Protein AF-A0A7U9SV36-F1 (afdb_monomer_lite)

Secondary structure (DSSP, 8-state):
------------------HHHHHHHHHT-SSHHHHHHHHHHHHH---HHHHHH-BGGGEETTTTEEEEE-TTS-EEEEE--HHHHHHHHHHHHT------BSSB-SSTT-PBPPHHHHHHHHHHHHHHTT-TT--HHHHHHHHHHHHHHTT--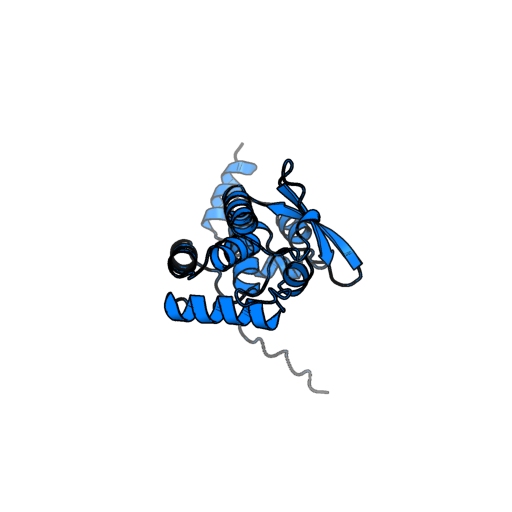HHHHHHHHT-SSH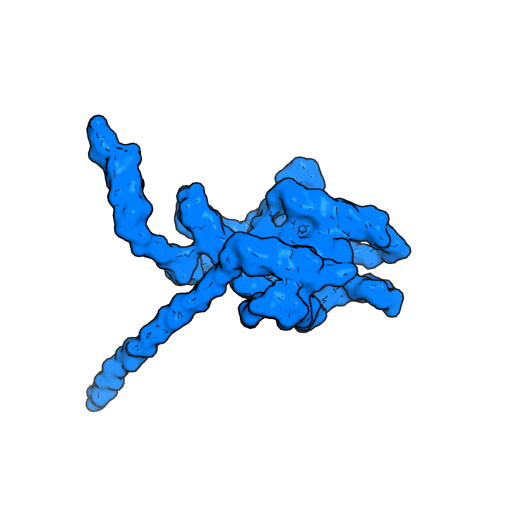HHHHTT----HHHHHHHHHHHH--

Sequence (190 aa):
MVLVEDIKVEKKLKKPFSDEQRELLLRNCETLRDKAMMEFLYSTAVRVSELAALNKDDIRWTTKELIVLGKGSKERTVYLNDRANMYIKEYLESRTDDNEALFVSIRNPHERLTKGGIEDIIRRTGMRAGVEKAHPHRFRRTAATNALNRGMPVQEVAQFLGHTKLETTMIYCSVDQAGVKYHHQKYLSA

Radius of gyration: 18.94 Å; chains: 1; bounding box: 54×36×67 Å

Foldseek 3Di:
DDDPPPDPDPPPQDDADDPLLLVLLLVLQPDLLLNLLLLCLLQQVEDLVQLLPDFPVQAPLVQQWGWTQDPPRDIAITGHDPSSSVSLVVRVVPDPAPDRRSGFDPDPVGHRQDSVNSQVSQCVSCVSSVNPPGGSNSSSLNNLLVCVVVPNDLVVSCRSHVPPDSVVSCSSDDDDVVVVVVVCCVPVPD

pLDDT: mean 89.23, std 12.68, range [44.59, 98.44]

Structure (mmCIF, N/CA/C/O backbone):
data_AF-A0A7U9SV36-F1
#
_entry.id   AF-A0A7U9SV36-F1
#
loop_
_atom_site.group_PDB
_atom_site.id
_atom_site.type_symbol
_atom_site.label_atom_id
_atom_site.label_alt_id
_atom_site.label_comp_id
_atom_site.label_asym_id
_atom_site.label_entity_id
_atom_site.label_seq_id
_atom_site.pdbx_PDB_ins_code
_atom_site.Cartn_x
_atom_site.Cartn_y
_atom_site.Cartn_z
_atom_site.occupancy
_atom_site.B_iso_or_equiv
_atom_site.auth_seq_id
_atom_site.auth_comp_id
_atom_site.auth_asym_id
_atom_site.auth_atom_id
_atom_site.pdbx_PDB_model_num
ATOM 1 N N . MET A 1 1 ? 9.777 -17.311 46.594 1.00 46.09 1 MET A N 1
ATOM 2 C CA . MET A 1 1 ? 9.606 -17.160 45.134 1.00 46.09 1 MET A CA 1
ATOM 3 C C . MET A 1 1 ? 8.929 -15.817 44.916 1.00 46.09 1 MET A C 1
ATOM 5 O O . MET A 1 1 ? 7.755 -15.692 45.231 1.00 46.09 1 MET A O 1
ATOM 9 N N . VAL A 1 2 ? 9.694 -14.781 44.566 1.00 44.59 2 VAL A N 1
ATOM 10 C CA . VAL A 1 2 ? 9.153 -13.423 44.398 1.00 44.59 2 VAL A CA 1
ATOM 11 C C . VAL A 1 2 ? 8.433 -13.387 43.055 1.00 44.59 2 VAL A C 1
ATOM 13 O O . VAL A 1 2 ? 9.059 -13.595 42.018 1.00 44.59 2 VAL A O 1
ATOM 16 N N . LEU A 1 3 ? 7.115 -13.191 43.087 1.00 50.53 3 LEU A N 1
ATOM 17 C CA . LEU A 1 3 ? 6.331 -12.857 41.904 1.00 50.53 3 LEU A CA 1
ATOM 18 C C . LEU A 1 3 ? 6.778 -11.461 41.473 1.00 50.53 3 LEU A C 1
ATOM 20 O O . LEU A 1 3 ? 6.443 -10.470 42.114 1.00 50.53 3 LEU A O 1
ATOM 24 N N . VAL A 1 4 ? 7.617 -11.400 40.442 1.00 56.62 4 VAL A N 1
ATOM 25 C CA . VAL A 1 4 ? 7.934 -10.143 39.768 1.00 56.62 4 VAL A CA 1
ATOM 26 C C . VAL A 1 4 ? 6.640 -9.699 39.101 1.00 56.62 4 VAL A C 1
ATOM 28 O O . VAL A 1 4 ? 6.174 -10.349 38.168 1.00 56.62 4 VAL A O 1
ATOM 31 N N . GLU A 1 5 ? 6.021 -8.646 39.630 1.00 57.94 5 GLU A N 1
ATOM 32 C CA . GLU A 1 5 ? 4.879 -8.011 38.983 1.00 57.94 5 GLU A CA 1
ATOM 33 C C . GLU A 1 5 ? 5.297 -7.561 37.580 1.00 57.94 5 GLU A C 1
ATOM 35 O O . GLU A 1 5 ? 6.336 -6.918 37.402 1.00 57.94 5 GLU A O 1
ATOM 40 N N . ASP A 1 6 ? 4.496 -7.923 36.576 1.00 54.62 6 ASP A N 1
ATOM 41 C CA . ASP A 1 6 ? 4.718 -7.499 35.198 1.00 54.62 6 ASP A CA 1
ATOM 42 C C . ASP A 1 6 ? 4.808 -5.970 35.146 1.00 54.62 6 ASP A C 1
ATOM 44 O O . ASP A 1 6 ? 3.827 -5.257 35.386 1.00 54.62 6 ASP A O 1
ATOM 48 N N . ILE A 1 7 ? 5.994 -5.454 34.809 1.00 62.47 7 ILE A N 1
ATOM 49 C CA . ILE A 1 7 ? 6.215 -4.023 34.610 1.00 62.47 7 ILE A CA 1
ATOM 50 C C . ILE A 1 7 ? 5.290 -3.579 33.473 1.00 62.47 7 ILE A C 1
ATOM 52 O O . ILE A 1 7 ? 5.526 -3.876 32.297 1.00 62.47 7 ILE A O 1
ATOM 56 N N . LYS A 1 8 ? 4.218 -2.859 33.820 1.00 53.03 8 LYS A N 1
ATOM 57 C CA . LYS A 1 8 ? 3.291 -2.259 32.857 1.00 53.03 8 LYS A CA 1
ATOM 58 C C . LYS A 1 8 ? 4.004 -1.134 32.112 1.00 53.03 8 LYS A C 1
ATOM 60 O O . LYS A 1 8 ? 3.915 0.033 32.476 1.00 53.03 8 LYS A O 1
ATOM 65 N N . VAL A 1 9 ? 4.718 -1.487 31.048 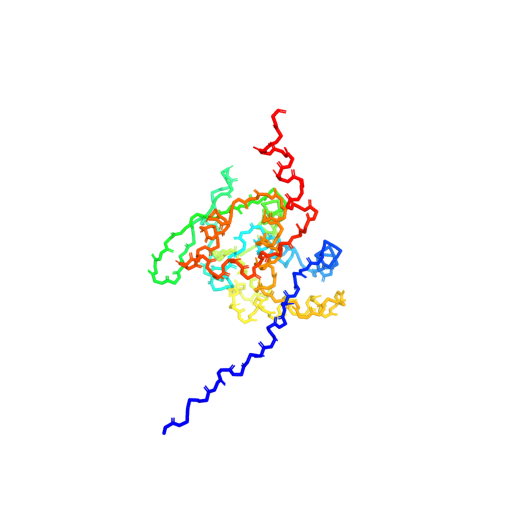1.00 52.72 9 VAL A N 1
ATOM 66 C CA . VAL A 1 9 ? 5.249 -0.505 30.103 1.00 52.72 9 VAL A CA 1
ATOM 67 C C . VAL A 1 9 ? 4.076 0.073 29.322 1.00 52.72 9 VAL A C 1
ATOM 69 O O . VAL A 1 9 ? 3.362 -0.649 28.620 1.00 52.72 9 VAL A O 1
ATOM 72 N N . GLU A 1 10 ? 3.881 1.383 29.433 1.00 48.69 10 GLU A N 1
ATOM 73 C CA . GLU A 1 10 ? 2.865 2.101 28.677 1.00 48.69 10 GLU A CA 1
ATOM 74 C C . GLU A 1 10 ? 3.139 1.931 27.171 1.00 48.69 10 GLU A C 1
ATOM 76 O O . GLU A 1 10 ? 4.127 2.423 26.613 1.00 48.69 10 GLU A O 1
ATOM 81 N N . LYS A 1 11 ? 2.291 1.157 26.486 1.00 56.44 11 LYS A N 1
ATOM 82 C CA . LYS A 1 11 ? 2.444 0.907 25.050 1.00 56.44 11 LYS A CA 1
ATOM 83 C C . LYS A 1 11 ? 2.103 2.186 24.288 1.00 56.44 11 LYS A C 1
ATOM 85 O O . LYS A 1 11 ? 0.937 2.444 24.005 1.00 56.44 11 LYS A O 1
ATOM 90 N N . LYS A 1 12 ? 3.119 2.958 23.884 1.00 58.03 12 LYS A N 1
ATOM 91 C CA . LYS A 1 12 ? 2.938 4.095 22.963 1.00 58.03 12 LYS A CA 1
ATOM 92 C C . LYS A 1 12 ? 2.235 3.628 21.683 1.00 58.03 12 LYS A C 1
ATOM 94 O O . LYS A 1 12 ? 2.814 2.904 20.865 1.00 58.03 12 LYS A O 1
ATOM 99 N N . LEU A 1 13 ? 0.991 4.065 21.493 1.00 66.00 13 LEU A N 1
ATOM 100 C CA . LEU A 1 13 ? 0.217 3.834 20.274 1.00 66.00 13 LEU A CA 1
ATOM 101 C C . LEU A 1 13 ? 0.949 4.472 19.087 1.00 66.00 13 LEU A C 1
ATOM 103 O O . LEU A 1 13 ? 1.040 5.696 18.975 1.00 66.00 13 LEU A O 1
ATOM 107 N N . LYS A 1 14 ? 1.514 3.654 18.186 1.00 78.69 14 LYS A N 1
ATOM 108 C CA . LYS A 1 14 ? 2.133 4.201 16.966 1.00 78.69 14 LYS A CA 1
ATOM 109 C C . LYS A 1 14 ? 1.032 4.820 16.096 1.00 78.69 14 LYS A C 1
ATOM 111 O O . LYS A 1 14 ? 0.008 4.181 15.852 1.00 78.69 14 LYS A O 1
ATOM 116 N N . LYS A 1 15 ? 1.242 6.042 15.614 1.00 86.56 15 LYS A N 1
ATOM 117 C CA . LYS A 1 15 ? 0.216 6.792 14.879 1.00 86.56 15 LYS A CA 1
ATOM 118 C C . LYS A 1 15 ? 0.112 6.336 13.410 1.00 86.56 15 LYS A C 1
ATOM 120 O O . LYS A 1 15 ? 1.154 6.084 12.787 1.00 86.56 15 LYS A O 1
ATOM 125 N N . PRO A 1 16 ? -1.105 6.230 12.839 1.00 93.00 16 PRO A N 1
ATOM 126 C CA . PRO A 1 16 ? -1.283 6.100 11.391 1.00 93.00 16 PRO A CA 1
ATOM 127 C C . PRO A 1 16 ? -0.752 7.352 10.665 1.00 93.00 16 PRO A C 1
ATOM 129 O O . PRO A 1 16 ? -0.274 8.301 11.294 1.00 93.00 16 PRO A O 1
ATOM 132 N N . PHE A 1 17 ? -0.764 7.345 9.337 1.00 95.94 17 PHE A N 1
ATOM 133 C CA . PHE A 1 17 ? -0.613 8.574 8.554 1.00 95.94 17 PHE A CA 1
ATOM 134 C C . PHE A 1 17 ? -1.891 9.410 8.678 1.00 95.94 17 PHE A C 1
ATOM 136 O O . PHE A 1 17 ? -2.982 8.843 8.653 1.00 95.94 17 PHE A O 1
ATOM 143 N N . SER A 1 18 ? -1.761 10.732 8.788 1.00 95.12 18 SER A N 1
ATOM 144 C CA . SER A 1 18 ? -2.883 11.627 8.483 1.00 95.12 18 SER A CA 1
ATOM 145 C C . SER A 1 18 ? -3.146 11.648 6.973 1.00 95.12 18 SER A C 1
ATOM 147 O O . SER A 1 18 ? -2.286 11.245 6.181 1.00 95.12 18 SER A O 1
ATOM 149 N N . ASP A 1 19 ? -4.313 12.143 6.565 1.00 93.81 19 ASP A N 1
ATOM 150 C CA . ASP A 1 19 ? -4.631 12.314 5.143 1.00 93.81 19 ASP A CA 1
ATOM 151 C C . ASP A 1 19 ? -3.649 13.281 4.460 1.00 93.81 19 ASP A C 1
ATOM 153 O O . ASP A 1 19 ? -3.170 13.000 3.363 1.00 93.81 19 ASP A O 1
ATOM 157 N N . GLU A 1 20 ? -3.240 14.344 5.158 1.00 97.00 20 GLU A N 1
ATOM 158 C CA . GLU A 1 20 ? -2.188 15.259 4.703 1.00 97.00 20 GLU A CA 1
ATOM 159 C C . GLU A 1 20 ? -0.847 14.540 4.498 1.00 97.00 20 GLU A C 1
ATOM 161 O O . GLU A 1 20 ? -0.232 14.667 3.444 1.00 97.00 20 GLU A O 1
ATOM 166 N N . GLN A 1 21 ? -0.403 13.722 5.461 1.00 97.94 21 GLN A N 1
ATOM 167 C CA . GLN A 1 21 ? 0.847 12.964 5.328 1.00 97.94 21 GLN A CA 1
ATOM 168 C C . GLN A 1 21 ? 0.804 11.981 4.158 1.00 97.94 21 GLN A C 1
ATOM 170 O O . GLN A 1 21 ? 1.814 11.787 3.483 1.00 97.94 21 GLN A O 1
ATOM 175 N N . ARG A 1 22 ? -0.349 11.350 3.905 1.00 97.38 22 ARG A N 1
ATOM 176 C CA . ARG A 1 22 ? -0.524 10.487 2.733 1.00 97.38 22 ARG A CA 1
ATOM 177 C C . ARG A 1 22 ? -0.401 11.267 1.432 1.00 97.38 22 ARG A C 1
ATOM 179 O O . ARG A 1 22 ? 0.302 10.820 0.532 1.00 97.38 22 ARG A O 1
ATOM 186 N N . GLU A 1 23 ? -1.048 12.419 1.343 1.00 97.50 23 GLU A N 1
ATOM 187 C CA . GLU A 1 23 ? -0.981 13.258 0.150 1.00 97.50 23 GLU A CA 1
ATOM 188 C C . GLU A 1 23 ? 0.439 13.811 -0.069 1.00 97.50 23 GLU A C 1
ATOM 190 O O . GLU A 1 23 ? 0.945 13.774 -1.189 1.00 97.50 23 GLU A O 1
ATOM 195 N N . LEU A 1 24 ? 1.142 14.213 0.997 1.00 98.06 24 LEU A N 1
ATOM 196 C CA . LEU A 1 24 ? 2.556 14.605 0.942 1.00 98.06 24 LEU A CA 1
ATOM 197 C C . LEU A 1 24 ? 3.446 13.479 0.401 1.00 98.06 24 LEU A C 1
ATOM 199 O O . LEU A 1 24 ? 4.291 13.735 -0.457 1.00 98.06 24 LEU A O 1
ATOM 203 N N . LEU A 1 25 ? 3.247 12.234 0.851 1.00 98.12 25 LEU A N 1
ATOM 204 C CA . LEU A 1 25 ? 3.981 11.077 0.327 1.00 98.12 25 LEU A CA 1
ATOM 205 C C . LEU A 1 25 ? 3.746 10.891 -1.177 1.00 98.12 25 LEU A C 1
ATOM 207 O O . LEU A 1 25 ? 4.710 10.739 -1.926 1.00 98.12 25 LEU A O 1
ATOM 211 N N . LEU A 1 26 ? 2.491 10.951 -1.634 1.00 96.81 26 LEU A N 1
ATOM 212 C CA . LEU A 1 26 ? 2.152 10.783 -3.052 1.00 96.81 26 LEU A CA 1
ATOM 213 C C . LEU A 1 26 ? 2.732 11.889 -3.935 1.00 96.81 26 LEU A C 1
ATOM 215 O O . LEU A 1 26 ? 3.256 11.604 -5.014 1.00 96.81 26 LEU A O 1
ATOM 219 N N . ARG A 1 27 ? 2.678 13.143 -3.477 1.00 97.12 27 ARG A N 1
ATOM 220 C CA . ARG A 1 27 ? 3.233 14.296 -4.203 1.00 97.12 27 ARG A CA 1
ATOM 221 C C . ARG A 1 27 ? 4.754 14.243 -4.333 1.00 97.12 27 ARG A C 1
ATOM 223 O O . ARG A 1 27 ? 5.286 14.759 -5.306 1.00 97.12 27 ARG A O 1
ATOM 230 N N . ASN A 1 28 ? 5.437 13.588 -3.393 1.00 97.94 28 ASN A N 1
ATOM 231 C CA . ASN A 1 28 ? 6.899 13.449 -3.362 1.00 97.94 28 ASN A CA 1
ATOM 232 C C . ASN A 1 28 ? 7.411 12.101 -3.910 1.00 97.94 28 ASN A C 1
ATOM 234 O O . ASN A 1 28 ? 8.597 11.769 -3.769 1.00 97.94 28 ASN A O 1
ATOM 238 N N . CYS A 1 29 ? 6.534 11.300 -4.517 1.00 97.31 29 CYS A N 1
ATOM 239 C CA . CYS A 1 29 ? 6.938 10.133 -5.292 1.00 97.31 29 CYS A CA 1
ATOM 240 C C . CYS A 1 29 ? 7.579 10.579 -6.612 1.00 97.31 29 CYS A C 1
ATOM 242 O O . CYS A 1 29 ? 6.983 11.346 -7.366 1.00 97.31 29 CYS A O 1
ATOM 244 N N . GLU A 1 30 ? 8.767 10.055 -6.910 1.00 95.06 30 GLU A N 1
ATOM 245 C CA . GLU A 1 30 ? 9.532 10.414 -8.114 1.00 95.06 30 GLU A CA 1
ATOM 246 C C . GLU A 1 30 ? 9.022 9.699 -9.370 1.00 95.06 30 GLU A C 1
ATOM 248 O O . GLU A 1 30 ? 9.240 10.172 -10.480 1.00 95.06 30 GLU A O 1
ATOM 253 N N . THR A 1 31 ? 8.340 8.561 -9.213 1.00 96.94 31 THR A N 1
ATOM 254 C CA . THR A 1 31 ? 7.911 7.717 -10.334 1.00 96.94 31 THR A CA 1
ATOM 255 C C . THR A 1 31 ? 6.460 7.265 -10.205 1.00 96.94 31 THR A C 1
ATOM 257 O O . THR A 1 31 ? 5.918 7.186 -9.097 1.00 96.94 31 THR A O 1
ATOM 260 N N . LEU A 1 32 ? 5.834 6.922 -11.340 1.00 96.50 32 LEU A N 1
ATOM 261 C CA . LEU A 1 32 ? 4.499 6.306 -11.370 1.00 96.50 32 LEU A CA 1
ATOM 262 C C . LEU A 1 32 ? 4.470 4.998 -10.575 1.00 96.50 32 LEU A C 1
ATOM 264 O O . LEU A 1 32 ? 3.538 4.767 -9.810 1.00 96.50 32 LEU A O 1
ATOM 268 N N . ARG A 1 33 ? 5.542 4.199 -10.670 1.00 97.88 33 ARG A N 1
ATOM 269 C CA . ARG A 1 33 ? 5.727 2.983 -9.872 1.00 97.88 33 ARG A CA 1
ATOM 270 C C . ARG A 1 33 ? 5.576 3.258 -8.379 1.00 97.88 33 ARG A C 1
ATOM 272 O O . ARG A 1 33 ? 4.846 2.543 -7.700 1.00 97.88 33 ARG A O 1
ATOM 279 N N . ASP A 1 34 ? 6.268 4.271 -7.860 1.00 97.94 34 ASP A N 1
ATOM 280 C CA . ASP A 1 34 ? 6.263 4.556 -6.423 1.00 97.94 34 ASP A CA 1
ATOM 281 C C . ASP A 1 34 ? 4.878 5.029 -5.958 1.00 97.94 34 ASP A C 1
ATOM 283 O O . ASP A 1 34 ? 4.398 4.570 -4.920 1.00 97.94 34 ASP A O 1
ATOM 287 N N . LYS A 1 35 ? 4.195 5.861 -6.763 1.00 97.75 35 LYS A N 1
ATOM 288 C CA . LYS A 1 35 ? 2.804 6.285 -6.508 1.00 97.75 35 LYS A CA 1
ATOM 289 C C . LYS A 1 35 ? 1.855 5.090 -6.466 1.00 97.75 35 LYS A C 1
ATOM 291 O O . LYS A 1 35 ? 1.143 4.906 -5.478 1.00 97.75 35 LYS A O 1
ATOM 296 N N . ALA A 1 36 ? 1.891 4.256 -7.504 1.00 98.38 36 ALA A N 1
ATOM 297 C CA . ALA A 1 36 ? 1.082 3.047 -7.610 1.00 98.38 36 ALA A CA 1
ATOM 298 C C . ALA A 1 36 ? 1.334 2.096 -6.434 1.00 98.38 36 ALA A C 1
ATOM 300 O O . ALA A 1 36 ? 0.392 1.591 -5.829 1.00 98.38 36 ALA A O 1
ATOM 301 N N . MET A 1 37 ? 2.597 1.907 -6.050 1.00 98.44 37 MET A N 1
ATOM 302 C CA . MET A 1 37 ? 2.993 1.042 -4.941 1.00 98.44 37 MET A CA 1
ATOM 303 C C . MET A 1 37 ? 2.476 1.543 -3.586 1.00 98.44 37 MET A C 1
ATOM 305 O O . MET A 1 37 ? 2.002 0.747 -2.771 1.00 98.44 37 MET A O 1
ATOM 309 N N . MET A 1 38 ? 2.544 2.850 -3.319 1.00 98.38 38 MET A N 1
ATOM 310 C CA . MET A 1 38 ? 2.043 3.418 -2.062 1.00 98.38 38 MET A CA 1
ATOM 311 C C . MET A 1 38 ? 0.518 3.368 -1.968 1.00 98.38 38 MET A C 1
ATOM 313 O O . MET A 1 38 ? -0.011 2.991 -0.917 1.00 98.38 38 MET A O 1
ATOM 317 N N . GLU A 1 39 ? -0.194 3.678 -3.055 1.00 98.19 39 GLU A N 1
ATOM 318 C CA . GLU A 1 39 ? -1.655 3.545 -3.081 1.00 98.19 39 GLU A CA 1
ATOM 319 C C . GLU A 1 39 ? -2.097 2.083 -2.998 1.00 98.19 39 GLU A C 1
ATOM 321 O O . GLU A 1 39 ? -3.054 1.783 -2.282 1.00 98.19 39 GLU A O 1
ATOM 326 N N . PHE A 1 40 ? -1.362 1.157 -3.619 1.00 98.38 40 PHE A N 1
ATOM 327 C CA . PHE A 1 40 ? -1.594 -0.279 -3.470 1.00 98.38 40 PHE A CA 1
ATOM 328 C C . PHE A 1 40 ? -1.498 -0.710 -2.001 1.00 98.38 40 PHE A C 1
ATOM 330 O O . PHE A 1 40 ? -2.398 -1.379 -1.485 1.00 98.38 40 PHE A O 1
ATOM 337 N N . LEU A 1 41 ? -0.427 -0.314 -1.301 1.00 98.25 41 LEU A N 1
ATOM 338 C CA . LEU A 1 41 ? -0.224 -0.647 0.113 1.00 98.25 41 LEU A CA 1
ATOM 339 C C . LEU A 1 41 ? -1.328 -0.083 1.004 1.00 98.25 41 LEU A C 1
ATOM 341 O O . LEU A 1 41 ? -1.767 -0.764 1.931 1.00 98.25 41 LEU A O 1
ATOM 345 N N . TYR A 1 42 ? -1.775 1.146 0.744 1.00 97.81 42 TYR A N 1
ATOM 346 C CA . TYR A 1 42 ? -2.893 1.728 1.480 1.00 97.81 42 TYR A CA 1
ATOM 347 C C . TYR A 1 42 ? -4.207 0.997 1.188 1.00 97.81 42 TYR A C 1
ATOM 349 O O . TYR A 1 42 ? -4.952 0.690 2.112 1.00 97.81 42 TYR A O 1
ATOM 357 N N . SER A 1 43 ? -4.490 0.708 -0.081 1.00 97.31 43 SER A N 1
ATOM 358 C CA . SER A 1 43 ? -5.757 0.111 -0.491 1.00 97.31 43 SER A CA 1
ATOM 359 C C . SER A 1 43 ? -5.934 -1.313 0.027 1.00 97.31 43 SER A C 1
ATOM 361 O O . SER A 1 43 ? -6.998 -1.666 0.520 1.00 97.31 43 SER A O 1
ATOM 363 N N . THR A 1 44 ? -4.894 -2.134 -0.094 1.00 96.81 44 THR A N 1
ATOM 364 C CA . THR A 1 44 ? -4.972 -3.576 0.185 1.00 96.81 44 THR A CA 1
ATOM 365 C C . THR A 1 44 ? -4.536 -3.930 1.605 1.00 96.81 44 THR A C 1
ATOM 367 O O . THR A 1 44 ? -4.816 -5.024 2.096 1.00 96.81 44 THR A O 1
ATOM 370 N N . ALA A 1 45 ? -3.794 -3.028 2.257 1.00 96.12 45 ALA A N 1
ATOM 371 C CA . ALA A 1 45 ? -3.138 -3.230 3.545 1.00 96.12 45 ALA A CA 1
ATOM 372 C C . ALA A 1 45 ? -2.287 -4.511 3.633 1.00 96.12 45 ALA A C 1
ATOM 374 O O . ALA A 1 45 ? -2.086 -5.044 4.729 1.00 96.12 45 ALA A O 1
ATOM 375 N N . VAL A 1 46 ? -1.776 -5.035 2.516 1.00 95.69 46 VAL A N 1
ATOM 376 C CA . VAL A 1 46 ? -0.955 -6.256 2.509 1.00 95.69 46 VAL A CA 1
ATOM 377 C C . VAL A 1 46 ? 0.377 -6.059 3.234 1.00 95.69 46 VAL A C 1
ATOM 379 O O . VAL A 1 46 ? 0.833 -4.946 3.509 1.00 95.69 46 VAL A O 1
ATOM 382 N N . ARG A 1 47 ? 1.031 -7.167 3.576 1.00 94.88 47 ARG A N 1
ATOM 383 C CA . ARG A 1 47 ? 2.408 -7.154 4.076 1.00 94.88 47 ARG A CA 1
ATOM 384 C C . ARG A 1 47 ? 3.362 -6.852 2.921 1.00 94.88 47 ARG A C 1
ATOM 386 O O . ARG A 1 47 ? 3.121 -7.260 1.792 1.00 94.88 47 ARG A O 1
ATOM 393 N N . VAL A 1 48 ? 4.508 -6.239 3.221 1.00 96.62 48 VAL A N 1
ATOM 394 C CA . VAL A 1 48 ? 5.549 -5.973 2.206 1.00 96.62 48 VAL A CA 1
ATOM 395 C C . VAL A 1 48 ? 6.023 -7.248 1.503 1.00 96.62 48 VAL A C 1
ATOM 397 O O . VAL A 1 48 ? 6.334 -7.230 0.320 1.00 96.62 48 VAL A O 1
ATOM 400 N N . SER A 1 49 ? 6.038 -8.378 2.215 1.00 94.75 49 SER A N 1
ATOM 401 C CA . SER A 1 49 ? 6.388 -9.673 1.637 1.00 94.75 49 SER A CA 1
ATOM 402 C C . SER A 1 49 ? 5.361 -10.200 0.649 1.00 94.75 49 SER A C 1
ATOM 404 O O . SER A 1 49 ? 5.749 -10.870 -0.293 1.00 94.75 49 SER A O 1
ATOM 406 N N . GLU A 1 50 ? 4.080 -9.928 0.901 1.00 95.69 50 GLU A N 1
ATOM 407 C CA . GLU A 1 50 ? 2.987 -10.319 0.011 1.00 95.69 50 GLU A CA 1
ATOM 408 C C . GLU A 1 50 ? 3.056 -9.447 -1.244 1.00 95.69 50 GLU A C 1
ATOM 410 O O . GLU A 1 50 ? 3.114 -9.982 -2.339 1.00 95.69 50 GLU A O 1
ATOM 415 N N . LEU A 1 51 ? 3.210 -8.126 -1.081 1.00 97.19 51 LEU A N 1
ATOM 416 C CA . LEU A 1 51 ? 3.422 -7.194 -2.192 1.00 97.19 51 LEU A CA 1
ATOM 417 C C . LEU A 1 51 ? 4.600 -7.596 -3.093 1.00 97.19 51 LEU A C 1
ATOM 419 O O . LEU A 1 51 ? 4.460 -7.626 -4.309 1.00 97.19 51 LEU A O 1
ATOM 423 N N . ALA A 1 52 ? 5.756 -7.900 -2.499 1.00 97.00 52 ALA A N 1
ATOM 424 C CA . ALA A 1 52 ? 6.958 -8.264 -3.248 1.00 97.00 52 ALA A CA 1
ATOM 425 C C . ALA A 1 52 ? 6.780 -9.548 -4.079 1.00 97.00 52 ALA A C 1
ATOM 427 O O . ALA A 1 52 ? 7.485 -9.732 -5.067 1.00 97.00 52 ALA A O 1
ATOM 428 N N . ALA A 1 53 ? 5.862 -10.433 -3.681 1.00 95.69 53 ALA A N 1
ATOM 429 C CA . ALA A 1 53 ? 5.617 -11.710 -4.342 1.00 95.69 53 ALA A CA 1
ATOM 430 C C . ALA A 1 53 ? 4.583 -11.632 -5.479 1.00 95.69 53 ALA A C 1
ATOM 432 O O . ALA A 1 53 ? 4.505 -12.572 -6.257 1.00 95.69 53 ALA A O 1
ATOM 433 N N . LEU A 1 54 ? 3.828 -10.535 -5.599 1.00 96.88 54 LEU A N 1
ATOM 434 C CA . LEU A 1 54 ? 2.738 -10.424 -6.573 1.00 96.88 54 LEU A CA 1
ATOM 435 C C . LEU A 1 54 ? 3.218 -10.319 -8.023 1.00 96.88 54 LEU A C 1
ATOM 437 O O . LEU A 1 54 ? 4.244 -9.689 -8.311 1.00 96.88 54 LEU A O 1
ATOM 441 N N . ASN A 1 55 ? 2.413 -10.871 -8.921 1.00 97.31 55 ASN A N 1
ATOM 442 C CA . ASN A 1 55 ? 2.486 -10.763 -10.371 1.00 97.31 55 ASN A CA 1
ATOM 443 C C . ASN A 1 55 ? 1.382 -9.853 -10.923 1.00 97.31 55 ASN A C 1
ATOM 445 O O . ASN A 1 55 ? 0.390 -9.563 -10.254 1.00 97.31 55 ASN A O 1
ATOM 449 N N . LYS A 1 56 ? 1.560 -9.392 -12.166 1.00 95.75 56 LYS A N 1
ATOM 450 C CA . LYS A 1 56 ? 0.559 -8.604 -12.907 1.00 95.75 56 LYS A CA 1
ATOM 451 C C . LYS A 1 56 ? -0.776 -9.354 -13.024 1.00 95.75 56 LYS A C 1
ATOM 453 O O . LYS A 1 56 ? -1.829 -8.746 -12.844 1.00 95.75 56 LYS A O 1
ATOM 458 N N . ASP A 1 57 ? -0.708 -10.666 -13.246 1.00 95.25 57 ASP A N 1
ATOM 459 C CA . ASP A 1 57 ? -1.872 -11.524 -13.503 1.00 95.25 57 ASP A CA 1
ATOM 460 C C . ASP A 1 57 ? -2.617 -11.960 -12.230 1.00 95.25 57 ASP A C 1
ATOM 462 O O . ASP A 1 57 ? -3.721 -12.498 -12.311 1.00 95.25 57 ASP A O 1
ATOM 466 N N . ASP A 1 58 ? -2.074 -11.664 -11.043 1.00 95.50 58 ASP A N 1
ATOM 467 C CA . ASP A 1 58 ? -2.765 -11.925 -9.772 1.00 95.50 58 ASP A CA 1
ATOM 468 C C . ASP A 1 58 ? -3.966 -10.984 -9.557 1.00 95.50 58 ASP A C 1
ATOM 470 O O . ASP A 1 58 ? -4.817 -11.238 -8.699 1.00 95.50 58 ASP A O 1
ATOM 474 N N . ILE A 1 59 ? -4.035 -9.877 -10.309 1.00 96.25 59 ILE A N 1
ATOM 475 C CA . ILE A 1 59 ? -5.078 -8.858 -10.187 1.00 96.25 59 ILE A CA 1
ATOM 476 C C . ILE A 1 59 ? -6.205 -9.129 -11.184 1.00 96.25 59 ILE A C 1
ATOM 478 O O . ILE A 1 59 ? -6.048 -9.023 -12.400 1.00 96.25 59 ILE A O 1
ATOM 482 N N . ARG A 1 60 ? -7.412 -9.348 -10.659 1.00 96.50 60 ARG A N 1
ATOM 483 C CA . ARG A 1 60 ? -8.647 -9.335 -11.447 1.00 96.50 60 ARG A CA 1
ATOM 484 C C . ARG A 1 60 ? -9.109 -7.896 -11.665 1.00 96.50 60 ARG A C 1
ATOM 486 O O . ARG A 1 60 ? -9.852 -7.347 -10.859 1.00 96.50 60 ARG A O 1
ATOM 493 N N . TRP A 1 61 ? -8.697 -7.279 -12.771 1.00 93.25 61 TRP A N 1
ATOM 494 C CA . TRP A 1 61 ? -8.922 -5.850 -13.056 1.00 93.25 61 TRP A CA 1
ATOM 495 C C . TRP A 1 61 ? -10.386 -5.394 -13.058 1.00 93.25 61 TRP A C 1
ATOM 497 O O . TRP A 1 61 ? -10.667 -4.249 -12.701 1.00 93.25 61 TRP A O 1
ATOM 507 N N . THR A 1 62 ? -11.316 -6.264 -13.457 1.00 92.62 62 THR A N 1
ATOM 508 C CA . THR A 1 62 ? -12.752 -5.943 -13.492 1.00 92.62 62 THR A CA 1
ATOM 509 C C . THR A 1 62 ? -13.350 -5.899 -12.088 1.00 92.62 62 THR A C 1
ATOM 511 O O . THR A 1 62 ? -14.052 -4.949 -11.750 1.00 92.62 62 THR A O 1
ATOM 514 N N . THR A 1 63 ? -13.049 -6.902 -11.257 1.00 95.19 63 THR A N 1
ATOM 515 C CA . THR A 1 63 ? -13.577 -7.000 -9.886 1.00 95.19 63 THR A CA 1
ATOM 516 C C . THR A 1 63 ? -12.714 -6.271 -8.859 1.00 95.19 63 THR A C 1
ATOM 518 O O . THR A 1 63 ? -13.167 -6.045 -7.743 1.00 95.19 63 THR A O 1
ATOM 521 N N . LYS A 1 64 ? -11.498 -5.851 -9.239 1.00 96.69 64 LYS A N 1
ATOM 522 C CA . LYS A 1 64 ? -10.503 -5.180 -8.384 1.00 96.69 64 LYS A CA 1
ATOM 523 C C . LYS A 1 64 ? -10.083 -6.042 -7.195 1.00 96.69 64 LYS A C 1
ATOM 525 O O . LYS A 1 64 ? -9.802 -5.541 -6.110 1.00 96.69 64 LYS A O 1
ATOM 530 N N . GLU A 1 65 ? -10.024 -7.346 -7.415 1.00 95.56 65 GLU A N 1
ATOM 531 C CA . GLU A 1 65 ? -9.672 -8.341 -6.410 1.00 95.56 65 GLU A CA 1
ATOM 532 C C . GLU A 1 65 ? -8.335 -8.992 -6.729 1.00 95.56 65 GLU A C 1
ATOM 534 O O . GLU A 1 65 ? -7.979 -9.170 -7.893 1.00 95.56 65 GLU A O 1
ATOM 539 N N . LEU A 1 66 ? -7.638 -9.427 -5.689 1.00 95.00 66 LEU A N 1
ATOM 540 C CA . LEU A 1 66 ? -6.494 -10.319 -5.809 1.00 95.00 66 LEU A CA 1
ATOM 541 C C . LEU A 1 66 ? -6.416 -11.239 -4.590 1.00 95.00 66 LEU A C 1
ATOM 543 O O . LEU A 1 66 ? -6.901 -10.902 -3.505 1.00 95.00 66 LEU A O 1
ATOM 547 N N . ILE A 1 67 ? -5.793 -12.400 -4.764 1.00 92.25 67 ILE A N 1
ATOM 548 C CA . ILE A 1 67 ? -5.565 -13.363 -3.684 1.00 92.25 67 ILE A CA 1
ATOM 549 C C . ILE A 1 67 ? -4.121 -13.218 -3.214 1.00 92.25 67 ILE A C 1
ATOM 551 O O . ILE A 1 67 ? -3.194 -13.213 -4.015 1.00 92.25 67 ILE A O 1
ATOM 555 N N . VAL A 1 68 ? -3.923 -13.099 -1.902 1.00 92.69 68 VAL A N 1
ATOM 556 C CA . VAL A 1 68 ? -2.586 -13.055 -1.299 1.00 92.69 68 VAL A CA 1
ATOM 557 C C . VAL A 1 68 ? -2.366 -14.231 -0.361 1.00 92.69 68 VAL A C 1
ATOM 559 O O . VAL A 1 68 ? -3.222 -14.573 0.460 1.00 92.69 68 VAL A O 1
ATOM 562 N N . LEU A 1 69 ? -1.168 -14.805 -0.437 1.00 85.62 69 LEU A N 1
ATOM 563 C CA . LEU A 1 69 ? -0.723 -15.904 0.413 1.00 85.62 69 LEU A CA 1
ATOM 564 C C . LEU A 1 69 ? -0.111 -15.358 1.708 1.00 85.62 69 LEU A C 1
ATOM 566 O O . LEU A 1 69 ? 0.977 -14.779 1.730 1.00 85.62 69 LEU A O 1
ATOM 570 N N . GLY A 1 70 ? -0.835 -15.524 2.813 1.00 75.44 70 GLY A N 1
ATOM 571 C CA . GLY A 1 70 ? -0.386 -15.148 4.147 1.00 75.44 70 GLY A CA 1
ATOM 572 C C . GLY A 1 70 ? 0.554 -16.171 4.795 1.00 75.44 70 GLY A C 1
ATOM 573 O O . GLY A 1 70 ? 0.883 -17.223 4.250 1.00 75.44 70 GLY A O 1
ATOM 574 N N . LYS A 1 71 ? 0.967 -15.876 6.036 1.00 69.69 71 LYS A N 1
ATOM 575 C CA . LYS A 1 71 ? 1.768 -16.802 6.853 1.00 69.69 71 LYS A CA 1
ATOM 576 C C . LYS A 1 71 ? 1.007 -18.120 7.068 1.00 69.69 71 LYS A C 1
ATOM 578 O O . LYS A 1 71 ? -0.136 -18.096 7.519 1.00 69.69 71 LYS A O 1
ATOM 583 N N . GLY A 1 72 ? 1.675 -19.245 6.806 1.00 69.81 72 GLY A N 1
ATOM 584 C CA . GLY A 1 72 ? 1.085 -20.585 6.905 1.00 69.81 72 GLY A CA 1
ATOM 585 C C . GLY A 1 72 ? 0.216 -20.966 5.705 1.00 69.81 72 GLY A C 1
ATOM 586 O O . GLY A 1 72 ? -0.721 -21.735 5.880 1.00 69.81 72 GLY A O 1
ATOM 587 N N . SER A 1 73 ? 0.488 -20.382 4.530 1.00 66.50 73 SER A N 1
ATOM 588 C CA . SER A 1 73 ? -0.209 -20.660 3.263 1.00 66.50 73 SER A CA 1
ATOM 589 C C . SER A 1 73 ? -1.718 -20.412 3.310 1.00 66.50 73 SER A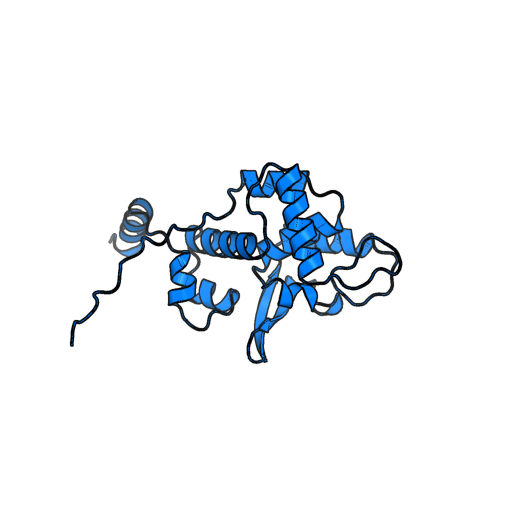 C 1
ATOM 591 O O . SER A 1 73 ? -2.486 -21.031 2.586 1.00 66.50 73 SER A O 1
ATOM 593 N N . LYS A 1 74 ? -2.157 -19.495 4.179 1.00 78.31 74 LYS A N 1
ATOM 594 C CA . LYS A 1 74 ? -3.556 -19.072 4.232 1.00 78.31 74 LYS A CA 1
ATOM 595 C C . LYS A 1 74 ? -3.800 -18.005 3.182 1.00 78.31 74 LYS A C 1
ATOM 597 O O . LYS A 1 74 ? -3.269 -16.898 3.295 1.00 78.31 74 LYS A O 1
ATOM 602 N N . GLU A 1 75 ? -4.609 -18.344 2.196 1.00 88.25 75 GLU A N 1
ATOM 603 C CA . GLU A 1 75 ? -5.091 -17.403 1.199 1.00 88.25 75 GLU A CA 1
ATOM 604 C C . GLU A 1 75 ? -6.118 -16.447 1.801 1.00 88.25 75 GLU A C 1
ATOM 606 O O . GLU A 1 75 ? -6.893 -16.800 2.695 1.00 88.25 75 GLU A O 1
ATOM 611 N N . ARG A 1 76 ? -6.112 -15.209 1.313 1.00 91.44 76 ARG A N 1
ATOM 612 C CA . ARG A 1 76 ? -7.213 -14.270 1.518 1.00 91.44 76 ARG A CA 1
ATOM 613 C C . ARG A 1 76 ? -7.355 -13.358 0.313 1.00 91.44 76 ARG A C 1
ATOM 615 O O . ARG A 1 76 ? -6.352 -12.955 -0.278 1.00 91.44 76 ARG A O 1
ATOM 622 N N . THR A 1 77 ? -8.590 -12.986 0.017 1.00 93.00 77 THR A N 1
ATOM 623 C CA . THR A 1 77 ? -8.888 -11.946 -0.965 1.00 93.00 77 THR A CA 1
ATOM 624 C C . THR A 1 77 ? -8.611 -10.572 -0.361 1.00 93.00 77 THR A C 1
ATOM 626 O O . THR A 1 77 ? -8.976 -10.299 0.786 1.00 93.00 77 THR A O 1
ATOM 629 N N . VAL A 1 78 ? -7.965 -9.704 -1.132 1.00 95.25 78 VAL A N 1
ATOM 630 C CA . VAL A 1 78 ? -7.839 -8.272 -0.848 1.00 95.25 78 VAL A CA 1
ATOM 631 C C . VAL A 1 78 ? -8.333 -7.470 -2.047 1.00 95.25 78 VAL A C 1
ATOM 633 O O . VAL A 1 78 ? -8.431 -7.990 -3.160 1.00 95.25 78 VAL A O 1
ATOM 636 N N . TYR A 1 79 ? -8.651 -6.202 -1.804 1.00 95.75 79 TYR A N 1
ATOM 637 C CA . TYR A 1 79 ? -9.372 -5.365 -2.757 1.00 95.75 79 TYR A CA 1
ATOM 638 C C . TYR A 1 79 ? -8.594 -4.090 -3.083 1.00 95.75 79 TYR A C 1
ATOM 640 O O . TYR A 1 79 ? -7.959 -3.476 -2.216 1.00 95.75 79 TYR A O 1
ATOM 648 N N . LEU A 1 80 ? -8.671 -3.675 -4.343 1.00 97.31 80 LEU A N 1
ATOM 649 C CA . LEU A 1 80 ? -8.193 -2.385 -4.815 1.00 97.31 80 LEU A CA 1
ATOM 650 C C . LEU A 1 80 ? -9.346 -1.381 -4.823 1.00 97.31 80 LEU A C 1
ATOM 652 O O . LEU A 1 80 ? -10.416 -1.630 -5.372 1.00 97.31 80 LEU A O 1
ATOM 656 N N . ASN A 1 81 ? -9.108 -0.211 -4.245 1.00 96.19 81 ASN A N 1
ATOM 657 C CA . ASN A 1 81 ? -9.935 0.959 -4.459 1.00 96.19 81 ASN A CA 1
ATOM 658 C C . ASN A 1 81 ? -9.636 1.554 -5.845 1.00 96.19 81 ASN A C 1
ATOM 660 O O . ASN A 1 81 ? -8.631 1.226 -6.486 1.00 96.19 81 ASN A O 1
ATOM 664 N N . ASP A 1 82 ? -10.503 2.455 -6.297 1.00 97.06 82 ASP A N 1
ATOM 665 C CA . ASP A 1 82 ? -10.407 3.038 -7.637 1.00 97.06 82 ASP A CA 1
ATOM 666 C C . ASP A 1 82 ? -9.089 3.773 -7.876 1.00 97.06 82 ASP A C 1
ATOM 668 O O . ASP A 1 82 ? -8.481 3.623 -8.935 1.00 97.06 82 ASP A O 1
ATOM 672 N N . ARG A 1 83 ? -8.613 4.515 -6.869 1.00 96.31 83 ARG A N 1
ATOM 673 C CA . ARG A 1 83 ? -7.379 5.304 -6.960 1.00 96.31 83 ARG A CA 1
ATOM 674 C C . ARG A 1 83 ? -6.152 4.411 -7.145 1.00 96.31 83 ARG A C 1
ATOM 676 O O . ARG A 1 83 ? -5.329 4.682 -8.012 1.00 96.31 83 ARG A O 1
ATOM 683 N N . ALA A 1 84 ? -6.044 3.334 -6.369 1.00 97.62 84 ALA A N 1
ATOM 684 C CA . ALA A 1 84 ? -4.968 2.361 -6.503 1.00 97.62 84 ALA A CA 1
ATOM 685 C C . ALA A 1 84 ? -5.039 1.662 -7.863 1.00 97.62 84 ALA A C 1
ATOM 687 O O . ALA A 1 84 ? -4.040 1.625 -8.572 1.00 97.62 84 ALA A O 1
ATOM 688 N N . ASN A 1 85 ? -6.219 1.179 -8.258 1.00 97.81 85 ASN A N 1
ATOM 689 C CA . ASN A 1 85 ? -6.423 0.528 -9.551 1.00 97.81 85 ASN A CA 1
ATOM 690 C C . ASN A 1 85 ? -5.991 1.420 -10.729 1.00 97.81 85 ASN A C 1
ATOM 692 O O . ASN A 1 85 ? -5.302 0.948 -11.628 1.00 97.81 85 ASN A O 1
ATOM 696 N N . MET A 1 86 ? -6.346 2.707 -10.696 1.00 97.81 86 MET A N 1
ATOM 697 C CA . MET A 1 86 ? -5.960 3.687 -11.714 1.00 97.81 86 MET A CA 1
ATOM 698 C C . MET A 1 86 ? -4.437 3.847 -11.804 1.00 97.81 86 MET A C 1
ATOM 700 O O . MET A 1 86 ? -3.869 3.623 -12.868 1.00 97.81 86 MET A O 1
ATOM 704 N N . TYR A 1 87 ? -3.755 4.132 -10.688 1.00 98.25 87 TYR A N 1
ATOM 705 C CA . TYR A 1 87 ? -2.299 4.314 -10.711 1.00 98.25 87 TYR A CA 1
ATOM 706 C C . TYR A 1 87 ? -1.535 3.048 -11.090 1.00 98.25 87 TYR A C 1
ATOM 708 O O . TYR A 1 87 ? -0.485 3.140 -11.720 1.00 98.25 87 TYR A O 1
ATOM 716 N N . ILE A 1 88 ? -2.022 1.866 -10.702 1.00 98.06 88 ILE A N 1
ATOM 717 C CA . ILE A 1 88 ? -1.369 0.616 -11.096 1.00 98.06 88 ILE A CA 1
ATOM 718 C C . ILE A 1 88 ? -1.489 0.427 -12.609 1.00 98.06 88 ILE A C 1
ATOM 720 O O . ILE A 1 88 ? -0.493 0.077 -13.230 1.00 98.06 88 ILE A O 1
ATOM 724 N N . LYS A 1 89 ? -2.652 0.703 -13.214 1.00 97.75 89 LYS A N 1
ATOM 725 C CA . LYS A 1 89 ? -2.809 0.642 -14.675 1.00 97.75 89 LYS A CA 1
ATOM 726 C C . LYS A 1 89 ? -1.880 1.618 -15.390 1.00 97.75 89 LYS A C 1
ATOM 728 O O . LYS A 1 89 ? -1.111 1.174 -16.231 1.00 97.75 89 LYS A O 1
ATOM 733 N N . GLU A 1 90 ? -1.860 2.887 -14.978 1.00 97.88 90 GLU A N 1
ATOM 734 C CA . GLU A 1 90 ? -0.941 3.896 -15.535 1.00 97.88 90 GLU A CA 1
ATOM 735 C C . GLU A 1 90 ? 0.526 3.452 -15.432 1.00 97.88 90 GLU A C 1
ATOM 737 O O . GLU A 1 90 ? 1.317 3.608 -16.362 1.00 97.88 90 GLU A O 1
ATOM 742 N N . TYR A 1 91 ? 0.906 2.865 -14.295 1.00 98.06 91 TYR A N 1
ATOM 743 C CA . TYR A 1 91 ? 2.240 2.315 -14.117 1.00 98.06 91 TYR A CA 1
ATOM 744 C C . TYR A 1 91 ? 2.505 1.147 -15.074 1.00 98.06 91 TYR A C 1
ATOM 746 O O . TYR A 1 91 ? 3.541 1.149 -15.734 1.00 98.06 91 TYR A O 1
ATOM 754 N N . LEU A 1 92 ? 1.607 0.166 -15.171 1.00 97.25 92 LEU A N 1
ATOM 755 C CA . LEU A 1 92 ? 1.795 -0.994 -16.043 1.00 97.25 92 LEU A CA 1
ATOM 756 C C . LEU A 1 92 ? 1.827 -0.610 -17.527 1.00 97.25 92 LEU A C 1
ATOM 758 O O . LEU A 1 92 ? 2.640 -1.159 -18.259 1.00 97.25 92 LEU A O 1
ATOM 762 N N . GLU A 1 93 ? 1.022 0.363 -17.949 1.00 97.19 93 GLU A N 1
ATOM 763 C CA . GLU A 1 93 ? 1.039 0.921 -19.308 1.00 97.19 93 GLU A CA 1
ATOM 764 C C . GLU A 1 93 ? 2.356 1.644 -19.624 1.00 97.19 93 GLU A C 1
ATOM 766 O O . GLU A 1 93 ? 2.800 1.652 -20.768 1.00 97.19 93 GLU A O 1
ATOM 771 N N . SER A 1 94 ? 3.014 2.220 -18.612 1.00 95.62 94 SER A N 1
ATOM 772 C CA . SER A 1 94 ? 4.322 2.868 -18.775 1.00 95.62 94 SER A CA 1
ATOM 773 C C . SER A 1 94 ? 5.507 1.895 -18.852 1.00 95.62 94 SER A C 1
ATOM 775 O O . SER A 1 94 ? 6.635 2.327 -19.101 1.00 95.62 94 SER A O 1
ATOM 777 N N . ARG A 1 95 ? 5.293 0.597 -18.592 1.00 94.94 95 ARG A N 1
ATOM 778 C CA . ARG A 1 95 ? 6.365 -0.409 -18.587 1.00 94.94 95 ARG A CA 1
ATOM 779 C C . ARG A 1 95 ? 6.692 -0.874 -19.999 1.00 94.94 95 ARG A C 1
ATOM 781 O O . ARG A 1 95 ? 5.811 -1.088 -20.821 1.00 94.94 95 ARG A O 1
ATOM 788 N N . THR A 1 96 ? 7.978 -1.101 -20.236 1.00 93.75 96 THR A N 1
ATOM 789 C CA . THR A 1 96 ? 8.517 -1.615 -21.506 1.00 93.75 96 THR A CA 1
ATOM 790 C C . THR A 1 96 ? 9.235 -2.954 -21.326 1.00 93.75 96 THR A C 1
ATOM 792 O O . THR A 1 96 ? 10.033 -3.344 -22.171 1.00 93.75 96 THR A O 1
ATOM 795 N N . ASP A 1 97 ? 9.033 -3.606 -20.182 1.00 94.75 97 ASP A N 1
ATOM 796 C CA . ASP A 1 97 ? 9.691 -4.849 -19.791 1.00 94.75 97 ASP A CA 1
ATOM 797 C C . ASP A 1 97 ? 8.704 -6.026 -19.758 1.00 94.75 97 ASP A C 1
ATOM 799 O O . ASP A 1 97 ? 7.505 -5.843 -19.529 1.00 94.75 97 ASP A O 1
ATOM 803 N N . ASP A 1 98 ? 9.227 -7.245 -19.903 1.00 94.19 98 ASP A N 1
ATOM 804 C CA . ASP A 1 98 ? 8.427 -8.477 -19.924 1.00 94.19 98 ASP A CA 1
ATOM 805 C C . ASP A 1 98 ? 8.306 -9.154 -18.545 1.00 94.19 98 ASP A C 1
ATOM 807 O O . ASP A 1 98 ? 7.774 -10.258 -18.431 1.00 94.19 98 ASP A O 1
ATOM 811 N N . ASN A 1 99 ? 8.767 -8.516 -17.462 1.00 97.31 99 ASN A N 1
ATOM 812 C CA . ASN A 1 99 ? 8.779 -9.137 -16.140 1.00 97.31 99 ASN A CA 1
ATOM 813 C C . ASN A 1 99 ? 7.347 -9.322 -15.607 1.00 97.31 99 ASN A C 1
ATOM 815 O O . ASN A 1 99 ? 6.549 -8.377 -15.560 1.00 97.31 99 ASN A O 1
ATOM 819 N N . GLU A 1 100 ? 7.022 -10.538 -15.169 1.00 97.56 100 GLU A N 1
ATOM 820 C CA . GLU A 1 100 ? 5.715 -10.897 -14.606 1.00 97.56 100 GLU A CA 1
ATOM 821 C C . GLU A 1 100 ? 5.395 -10.174 -13.290 1.00 97.56 100 GLU A C 1
ATOM 823 O O . GLU A 1 100 ? 4.221 -9.962 -12.979 1.00 97.56 100 GLU A O 1
ATOM 828 N N . ALA A 1 101 ? 6.416 -9.757 -12.534 1.00 97.94 101 ALA A N 1
ATOM 829 C CA . ALA A 1 101 ? 6.255 -9.138 -11.229 1.00 97.94 101 ALA A CA 1
ATOM 830 C C . ALA A 1 101 ? 5.401 -7.874 -11.320 1.00 97.94 101 ALA A C 1
ATOM 832 O O . ALA A 1 101 ? 5.568 -7.060 -12.231 1.00 97.94 101 ALA A O 1
ATOM 833 N N . LEU A 1 102 ? 4.531 -7.661 -10.330 1.00 97.88 102 LEU A N 1
ATOM 834 C CA . LEU A 1 102 ? 3.673 -6.482 -10.291 1.00 97.88 102 LEU A CA 1
ATOM 835 C C . LEU A 1 102 ? 4.503 -5.196 -10.219 1.00 97.88 102 LEU A C 1
ATOM 837 O O . LEU A 1 102 ? 4.231 -4.275 -10.976 1.00 97.88 102 LEU A O 1
ATOM 841 N N . PHE A 1 103 ? 5.533 -5.156 -9.364 1.00 98.25 103 PHE A N 1
ATOM 842 C CA . PHE A 1 103 ? 6.436 -4.011 -9.209 1.00 98.25 103 PHE A CA 1
ATOM 843 C C . PHE A 1 103 ? 7.902 -4.398 -9.438 1.00 98.25 103 PHE A C 1
ATOM 845 O O . PHE A 1 103 ? 8.426 -5.312 -8.794 1.00 98.25 103 PHE A O 1
ATOM 852 N N . VAL A 1 104 ? 8.582 -3.634 -10.296 1.00 98.25 104 VAL A N 1
ATOM 853 C CA . VAL A 1 104 ? 9.980 -3.865 -10.698 1.00 98.25 104 VAL A CA 1
ATOM 854 C C . VAL A 1 104 ? 10.901 -2.673 -10.425 1.00 98.25 104 VAL A C 1
ATOM 856 O O . VAL A 1 104 ? 10.474 -1.559 -10.100 1.00 98.25 104 VAL A O 1
ATOM 859 N N . SER A 1 105 ? 12.208 -2.892 -10.506 1.00 96.56 105 SER A N 1
ATOM 860 C CA . SER A 1 105 ? 13.214 -1.841 -10.424 1.00 96.56 105 SER A CA 1
ATOM 861 C C . SER A 1 105 ? 13.130 -0.903 -11.643 1.00 96.56 105 SER A C 1
ATOM 863 O O . SER A 1 105 ? 12.703 -1.285 -12.728 1.00 96.56 105 SER A O 1
ATOM 865 N N . ILE A 1 106 ? 13.503 0.371 -11.458 1.00 93.12 106 ILE A N 1
ATOM 866 C CA . ILE A 1 106 ? 13.481 1.376 -12.545 1.00 93.12 106 ILE A CA 1
ATOM 867 C C . ILE A 1 106 ? 14.616 1.131 -13.545 1.00 93.12 106 ILE A C 1
ATOM 869 O O . ILE A 1 106 ? 14.525 1.527 -14.699 1.00 93.12 106 ILE A O 1
ATOM 873 N N . ARG A 1 107 ? 15.715 0.521 -13.096 1.00 90.50 107 ARG A N 1
ATOM 874 C CA . ARG A 1 107 ? 16.892 0.297 -13.933 1.00 90.50 107 ARG A CA 1
ATOM 875 C C . ARG A 1 107 ? 16.763 -1.043 -14.641 1.00 90.50 107 ARG A C 1
ATOM 877 O O . ARG A 1 107 ? 16.377 -2.024 -14.009 1.00 90.50 107 ARG A O 1
ATOM 884 N N . ASN A 1 108 ? 17.164 -1.081 -15.909 1.00 89.88 108 ASN A N 1
ATOM 885 C CA . ASN A 1 108 ? 17.404 -2.325 -16.636 1.00 89.88 108 ASN A CA 1
ATOM 886 C C . ASN A 1 108 ? 18.312 -3.243 -15.776 1.00 89.88 108 ASN A C 1
ATOM 888 O O . ASN A 1 108 ? 19.280 -2.731 -15.197 1.00 89.88 108 ASN A O 1
ATOM 892 N N . PRO A 1 109 ? 17.984 -4.538 -15.601 1.00 92.94 109 PRO A N 1
ATOM 893 C CA . PRO A 1 109 ? 17.003 -5.338 -16.356 1.00 92.94 109 PRO A CA 1
ATOM 894 C C . PRO A 1 109 ? 15.574 -5.404 -15.787 1.00 92.94 109 PRO A C 1
ATOM 896 O O . PRO A 1 109 ? 14.838 -6.324 -16.115 1.00 92.94 109 PRO A O 1
ATOM 899 N N . HIS A 1 110 ? 15.137 -4.425 -14.986 1.00 95.62 11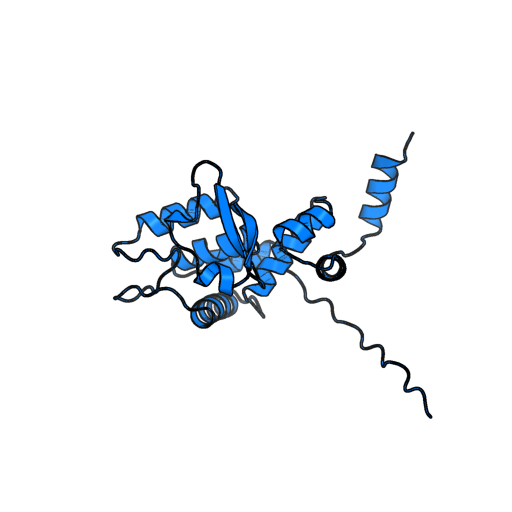0 HIS A N 1
ATOM 900 C CA . HIS A 1 110 ? 13.773 -4.371 -14.429 1.00 95.62 110 HIS A CA 1
ATOM 901 C C . HIS A 1 110 ? 13.428 -5.593 -13.569 1.00 95.62 110 HIS A C 1
ATOM 903 O O . HIS A 1 110 ? 12.410 -6.262 -13.729 1.00 95.62 110 HIS A O 1
ATOM 909 N N . GLU A 1 111 ? 14.299 -5.861 -12.601 1.00 96.94 111 GLU A N 1
ATOM 910 C CA . GLU A 1 111 ? 14.125 -6.950 -11.643 1.00 96.94 111 GLU A CA 1
ATOM 911 C C . GLU A 1 111 ? 12.960 -6.715 -10.681 1.00 96.94 111 GLU A C 1
ATOM 913 O O . GLU A 1 111 ? 12.688 -5.580 -10.273 1.00 96.94 111 GLU A O 1
ATOM 918 N N . ARG A 1 112 ? 12.330 -7.803 -10.226 1.00 97.88 112 ARG A N 1
ATOM 919 C CA . ARG A 1 112 ? 11.319 -7.779 -9.159 1.00 97.88 112 ARG A CA 1
ATOM 920 C C . ARG A 1 112 ? 11.835 -7.003 -7.946 1.00 97.88 112 ARG A C 1
ATOM 922 O O . ARG A 1 112 ? 12.939 -7.244 -7.451 1.00 97.88 112 ARG A O 1
ATOM 929 N N . LEU A 1 113 ? 11.010 -6.107 -7.406 1.00 97.81 113 LEU A N 1
ATOM 930 C CA . LEU A 1 113 ? 11.376 -5.407 -6.180 1.00 97.81 113 LEU A CA 1
ATOM 931 C C . LEU A 1 113 ? 11.455 -6.358 -4.982 1.00 97.81 113 LEU A C 1
ATOM 933 O O . LEU A 1 113 ? 10.534 -7.114 -4.679 1.00 97.81 113 LEU A O 1
ATOM 937 N N . THR A 1 114 ? 12.551 -6.250 -4.236 1.00 97.50 114 THR A N 1
ATOM 938 C CA . THR A 1 114 ? 12.715 -6.951 -2.963 1.00 97.50 114 THR A CA 1
ATOM 939 C C . THR A 1 114 ? 11.989 -6.216 -1.835 1.00 97.50 114 THR A C 1
ATOM 941 O O . THR A 1 114 ? 11.716 -5.017 -1.917 1.00 97.50 114 THR A O 1
ATOM 944 N N . LYS A 1 115 ? 11.736 -6.917 -0.720 1.00 97.38 115 LYS A N 1
ATOM 945 C CA . LYS A 1 115 ? 11.138 -6.319 0.490 1.00 97.38 115 LYS A CA 1
ATOM 946 C C . LYS A 1 115 ? 11.932 -5.100 0.972 1.00 97.38 115 LYS A C 1
ATOM 948 O O . LYS A 1 115 ? 11.346 -4.050 1.214 1.00 97.38 115 LYS A O 1
ATOM 953 N N . GLY A 1 116 ? 13.259 -5.236 1.038 1.00 97.94 116 GLY A N 1
ATOM 954 C CA . GLY A 1 116 ? 14.156 -4.148 1.430 1.00 97.94 116 GLY A CA 1
ATOM 955 C C . GLY A 1 116 ? 14.146 -2.989 0.433 1.00 97.94 116 GLY A C 1
ATOM 956 O O . GLY A 1 116 ? 14.150 -1.835 0.845 1.00 97.94 116 GLY A O 1
ATOM 957 N N . GLY A 1 117 ? 14.046 -3.276 -0.871 1.00 97.62 117 GLY A N 1
ATOM 958 C CA . GLY A 1 117 ? 13.901 -2.244 -1.900 1.00 97.62 117 GLY A CA 1
ATOM 959 C C . GLY A 1 117 ? 12.620 -1.425 -1.731 1.00 97.62 117 GLY A C 1
ATOM 960 O O . GLY A 1 117 ? 12.668 -0.197 -1.761 1.00 97.62 117 GLY A O 1
ATOM 961 N N . ILE A 1 118 ? 11.488 -2.088 -1.482 1.00 98.38 118 ILE A N 1
ATOM 962 C CA . ILE A 1 118 ? 10.202 -1.424 -1.216 1.00 98.38 118 ILE A CA 1
ATOM 963 C C . ILE A 1 118 ? 10.285 -0.560 0.051 1.00 98.38 118 ILE A C 1
ATOM 965 O O . ILE A 1 118 ? 9.866 0.599 0.045 1.00 98.38 118 ILE A O 1
ATOM 969 N N . GLU A 1 119 ? 10.836 -1.106 1.138 1.00 98.25 119 GLU A N 1
ATOM 970 C CA . GLU A 1 119 ? 11.023 -0.377 2.397 1.00 98.25 119 GLU A CA 1
ATOM 971 C C . GLU A 1 119 ? 11.897 0.865 2.214 1.00 98.25 119 GLU A C 1
ATOM 973 O O . GLU A 1 119 ? 11.552 1.938 2.715 1.00 98.25 119 GLU A O 1
ATOM 978 N N . ASP A 1 120 ? 12.987 0.746 1.457 1.00 97.94 120 ASP A N 1
ATOM 979 C CA . ASP A 1 120 ? 13.899 1.849 1.184 1.00 97.94 120 ASP A CA 1
ATOM 980 C C . ASP A 1 120 ? 13.259 2.951 0.326 1.00 97.94 120 ASP A C 1
ATOM 982 O O . ASP A 1 120 ? 13.389 4.130 0.658 1.00 97.94 120 ASP A O 1
ATOM 986 N N . ILE A 1 121 ? 12.510 2.589 -0.722 1.00 98.00 121 ILE A N 1
ATOM 987 C CA . ILE A 1 121 ? 11.769 3.550 -1.559 1.00 98.00 121 ILE A CA 1
ATOM 988 C C . ILE A 1 121 ? 10.791 4.363 -0.705 1.00 98.00 121 ILE A C 1
ATOM 990 O O . ILE A 1 121 ? 10.761 5.596 -0.782 1.00 98.00 121 ILE A O 1
ATOM 994 N N . ILE A 1 122 ? 10.009 3.691 0.143 1.00 98.38 122 ILE A N 1
ATOM 995 C CA . ILE A 1 122 ? 9.027 4.353 1.009 1.00 98.38 122 ILE A CA 1
ATOM 996 C C . ILE A 1 122 ? 9.725 5.249 2.029 1.00 98.38 122 ILE A C 1
ATOM 998 O O . ILE A 1 122 ? 9.298 6.383 2.245 1.00 98.38 122 ILE A O 1
ATOM 1002 N N . ARG A 1 123 ? 10.812 4.766 2.637 1.00 98.31 123 ARG A N 1
ATOM 1003 C CA . ARG A 1 123 ? 11.600 5.529 3.607 1.00 98.31 123 ARG A CA 1
ATOM 1004 C C . ARG A 1 123 ? 12.169 6.800 2.982 1.00 98.31 123 ARG A C 1
ATOM 1006 O O . ARG A 1 123 ? 11.979 7.875 3.545 1.00 98.31 123 ARG A O 1
ATOM 1013 N N . ARG A 1 124 ? 12.820 6.697 1.818 1.00 98.06 124 ARG A N 1
ATOM 1014 C CA . ARG A 1 124 ? 13.382 7.850 1.093 1.00 98.06 124 ARG A CA 1
ATOM 1015 C C . ARG A 1 124 ? 12.304 8.845 0.679 1.00 98.06 124 ARG A C 1
ATOM 1017 O O . ARG A 1 124 ? 12.486 10.044 0.864 1.00 98.06 124 ARG A O 1
ATOM 1024 N N . THR A 1 125 ? 11.160 8.358 0.207 1.00 98.38 125 THR A N 1
ATOM 1025 C CA . THR A 1 125 ? 10.015 9.221 -0.114 1.00 98.38 125 THR A CA 1
ATOM 1026 C C . THR A 1 125 ? 9.494 9.949 1.124 1.00 98.38 125 THR A C 1
ATOM 1028 O O . THR A 1 125 ? 9.253 11.150 1.066 1.00 98.38 125 THR A O 1
ATOM 1031 N N . GLY A 1 126 ? 9.391 9.261 2.266 1.00 98.19 126 GLY A N 1
ATOM 1032 C CA . GLY A 1 126 ? 9.030 9.882 3.541 1.00 98.19 126 GLY A CA 1
ATOM 1033 C C . GLY A 1 126 ? 10.014 10.962 3.979 1.00 98.19 126 GLY A C 1
ATOM 1034 O O . GLY A 1 126 ? 9.584 12.033 4.389 1.00 98.19 126 GLY A O 1
ATOM 1035 N N . MET A 1 127 ? 11.321 10.726 3.826 1.00 97.94 127 MET A N 1
ATOM 1036 C CA . MET A 1 127 ? 12.347 11.733 4.122 1.00 97.94 127 MET A CA 1
ATOM 1037 C C . MET A 1 127 ? 12.180 12.990 3.262 1.00 97.94 127 MET A C 1
ATOM 1039 O O . MET A 1 127 ? 12.189 14.089 3.807 1.00 97.94 127 MET A O 1
ATOM 1043 N N . ARG A 1 128 ? 11.965 12.841 1.947 1.00 97.81 128 ARG A N 1
ATOM 1044 C CA . ARG A 1 128 ? 11.705 13.981 1.048 1.00 97.81 128 ARG A CA 1
ATOM 1045 C C . ARG A 1 128 ? 10.420 14.727 1.405 1.00 97.81 128 ARG A C 1
ATOM 1047 O O . ARG A 1 128 ? 10.390 15.948 1.365 1.00 97.81 128 ARG A O 1
ATOM 1054 N N . ALA A 1 129 ? 9.378 13.991 1.784 1.00 97.56 129 ALA A N 1
ATOM 1055 C CA . ALA A 1 129 ? 8.071 14.543 2.123 1.00 97.56 129 ALA A CA 1
ATOM 1056 C C . ALA A 1 129 ? 7.991 15.168 3.531 1.00 97.56 129 ALA A C 1
ATOM 1058 O O . ALA A 1 129 ? 6.926 15.650 3.909 1.00 97.56 129 ALA A O 1
ATOM 1059 N N . GLY A 1 130 ? 9.052 15.094 4.346 1.00 97.56 130 GLY A N 1
ATOM 1060 C CA . GLY A 1 130 ? 8.993 15.478 5.764 1.00 97.56 130 GLY A CA 1
ATOM 1061 C C . GLY A 1 130 ? 8.100 14.560 6.615 1.00 97.56 130 GLY A C 1
ATOM 1062 O O . GLY A 1 130 ? 7.663 14.931 7.702 1.00 97.56 130 GLY A O 1
ATOM 1063 N N . VAL A 1 131 ? 7.807 13.347 6.135 1.00 97.56 131 VAL A N 1
ATOM 1064 C CA . VAL A 1 131 ? 6.956 12.365 6.815 1.00 97.56 131 VAL A CA 1
ATOM 1065 C C . VAL A 1 131 ? 7.829 11.321 7.504 1.00 97.56 131 VAL A C 1
ATOM 1067 O O . VAL A 1 131 ? 8.291 10.345 6.906 1.00 97.56 131 VAL A O 1
ATOM 1070 N N . GLU A 1 132 ? 8.022 11.500 8.808 1.00 94.06 132 GLU A N 1
ATOM 1071 C CA . GLU A 1 132 ? 8.835 10.591 9.611 1.00 94.06 132 GLU A CA 1
ATOM 1072 C C . GLU A 1 132 ? 8.288 9.160 9.644 1.00 94.06 132 GLU A C 1
ATOM 1074 O O . GLU A 1 132 ? 7.078 8.914 9.636 1.00 94.06 132 GLU A O 1
ATOM 1079 N N . LYS A 1 133 ? 9.194 8.184 9.777 1.00 93.88 133 LYS A N 1
ATOM 1080 C CA . LYS A 1 133 ? 8.852 6.764 9.970 1.00 93.88 133 LYS A CA 1
ATOM 1081 C C . LYS A 1 133 ? 7.882 6.255 8.896 1.00 93.88 133 LYS A C 1
ATOM 1083 O O . LYS A 1 133 ? 6.966 5.490 9.206 1.00 93.88 133 LYS A O 1
ATOM 1088 N N . ALA A 1 134 ? 8.059 6.663 7.641 1.00 97.12 134 ALA A N 1
ATOM 1089 C CA . ALA A 1 134 ? 7.347 6.067 6.518 1.00 97.12 134 ALA A CA 1
ATOM 1090 C C . ALA A 1 134 ? 7.890 4.652 6.252 1.00 97.12 134 ALA A C 1
ATOM 1092 O O . ALA A 1 134 ? 9.080 4.471 6.020 1.00 97.12 134 ALA A O 1
ATOM 1093 N N . HIS A 1 135 ? 7.023 3.643 6.345 1.00 97.00 135 HIS A N 1
ATOM 1094 C CA . HIS A 1 135 ? 7.346 2.237 6.082 1.00 97.00 135 HIS A CA 1
ATOM 1095 C C . HIS A 1 135 ? 6.054 1.455 5.768 1.00 97.00 135 HIS A C 1
ATOM 1097 O O . HIS A 1 135 ? 4.975 1.893 6.187 1.00 97.00 135 HIS A O 1
ATOM 1103 N N . PRO A 1 136 ? 6.119 0.289 5.091 1.00 97.62 136 PRO A N 1
ATOM 1104 C CA . PRO A 1 136 ? 4.935 -0.468 4.662 1.00 97.62 136 PRO A CA 1
ATOM 1105 C C . PRO A 1 136 ? 3.923 -0.754 5.777 1.00 97.62 136 PRO A C 1
ATOM 1107 O O . PRO A 1 136 ? 2.718 -0.584 5.606 1.00 97.62 136 PRO A O 1
ATOM 1110 N N . HIS A 1 137 ? 4.397 -1.134 6.968 1.00 95.44 137 HIS A N 1
ATOM 1111 C CA . HIS A 1 137 ? 3.502 -1.444 8.085 1.00 95.44 137 HIS A CA 1
ATOM 1112 C C . HIS A 1 137 ? 2.703 -0.220 8.573 1.00 95.44 137 HIS A C 1
ATOM 1114 O O . HIS A 1 137 ? 1.607 -0.381 9.116 1.00 95.44 137 HIS A O 1
ATOM 1120 N N . ARG A 1 138 ? 3.199 1.009 8.359 1.00 96.25 138 ARG A N 1
ATOM 1121 C CA . ARG A 1 138 ? 2.446 2.228 8.678 1.00 96.25 138 ARG A CA 1
ATOM 1122 C C . ARG A 1 138 ? 1.279 2.430 7.713 1.00 96.25 138 ARG A C 1
ATOM 1124 O O . ARG A 1 138 ? 0.210 2.778 8.191 1.00 96.25 138 ARG A O 1
ATOM 1131 N N . PHE A 1 139 ? 1.421 2.112 6.422 1.00 97.56 139 PHE A N 1
ATOM 1132 C CA . PHE A 1 139 ? 0.292 2.110 5.475 1.00 97.56 139 PHE A CA 1
ATOM 1133 C C . PHE A 1 139 ? -0.799 1.133 5.898 1.00 97.56 139 PHE A C 1
ATOM 1135 O O . PHE A 1 139 ? -1.960 1.518 6.002 1.00 97.56 139 PHE A O 1
ATOM 1142 N N . ARG A 1 140 ? -0.409 -0.100 6.237 1.00 95.44 140 ARG A N 1
ATOM 1143 C CA . ARG A 1 140 ? -1.329 -1.128 6.732 1.00 95.44 140 ARG A CA 1
ATOM 1144 C C . ARG A 1 140 ? -2.085 -0.687 7.988 1.00 95.44 140 ARG A C 1
ATOM 1146 O O . ARG A 1 140 ? -3.288 -0.898 8.087 1.00 95.44 140 ARG A O 1
ATOM 1153 N N . ARG A 1 141 ? -1.390 -0.042 8.931 1.00 93.62 141 ARG A N 1
ATOM 1154 C CA . ARG A 1 141 ? -2.010 0.573 10.114 1.00 93.62 141 ARG A CA 1
ATOM 1155 C C . ARG A 1 141 ? -3.007 1.659 9.725 1.00 93.62 141 ARG A C 1
ATOM 1157 O O . ARG A 1 141 ? -4.117 1.651 10.235 1.00 93.62 141 ARG A O 1
ATOM 1164 N N . THR A 1 142 ? -2.619 2.573 8.840 1.00 95.38 142 THR A N 1
ATOM 1165 C CA . THR A 1 142 ? -3.497 3.652 8.373 1.00 95.38 142 THR A CA 1
ATOM 1166 C C . THR A 1 142 ? -4.756 3.100 7.723 1.00 95.38 142 THR A C 1
ATOM 1168 O O . THR A 1 142 ? -5.843 3.553 8.050 1.00 95.38 142 THR A O 1
ATOM 1171 N N . ALA A 1 143 ? -4.630 2.090 6.862 1.00 95.75 143 ALA A N 1
ATOM 1172 C CA . ALA A 1 143 ? -5.768 1.431 6.235 1.00 95.75 143 ALA A CA 1
ATOM 1173 C C . ALA A 1 143 ? -6.712 0.810 7.278 1.00 95.75 143 ALA A C 1
ATOM 1175 O O . ALA A 1 143 ? -7.910 1.076 7.250 1.00 95.75 143 ALA A O 1
ATOM 1176 N N . ALA A 1 144 ? -6.168 0.059 8.243 1.00 93.56 144 ALA A N 1
ATOM 1177 C CA . ALA A 1 144 ? -6.947 -0.562 9.313 1.00 93.56 144 ALA A CA 1
ATOM 1178 C C . ALA A 1 144 ? -7.671 0.469 10.192 1.00 93.56 144 ALA A C 1
ATOM 1180 O O . ALA A 1 144 ? -8.875 0.362 10.404 1.00 93.56 144 ALA A O 1
ATOM 1181 N N . THR A 1 145 ? -6.953 1.487 10.675 1.00 91.25 145 THR A N 1
ATOM 1182 C CA . THR A 1 145 ? -7.535 2.557 11.495 1.00 91.25 145 THR A CA 1
ATOM 1183 C C . THR A 1 145 ? -8.600 3.327 10.719 1.00 91.25 145 THR A C 1
ATOM 1185 O O . THR A 1 145 ? -9.679 3.569 11.246 1.00 91.25 145 THR A O 1
ATOM 1188 N N . ASN A 1 146 ? -8.351 3.659 9.451 1.00 92.69 146 ASN A N 1
ATOM 1189 C CA . ASN A 1 146 ? -9.327 4.367 8.631 1.00 92.69 146 ASN A CA 1
ATOM 1190 C C . ASN A 1 146 ? -10.577 3.523 8.346 1.00 92.69 146 ASN A C 1
ATOM 1192 O O . ASN A 1 146 ? -11.672 4.075 8.317 1.00 92.69 146 ASN A O 1
ATOM 1196 N N . ALA A 1 147 ? -10.434 2.211 8.137 1.00 92.25 147 ALA A N 1
ATOM 1197 C CA . ALA A 1 147 ? -11.570 1.309 7.959 1.00 92.25 147 ALA A CA 1
ATOM 1198 C C . ALA A 1 147 ? -12.439 1.250 9.225 1.00 92.25 147 ALA A C 1
ATOM 1200 O O . ALA A 1 147 ? -13.650 1.443 9.142 1.00 92.25 147 ALA A O 1
ATOM 1201 N N . LEU A 1 148 ? -11.812 1.082 10.395 1.00 89.81 148 LEU A N 1
ATOM 1202 C CA . LEU A 1 148 ? -12.498 1.099 11.692 1.00 89.81 148 LEU A CA 1
ATOM 1203 C C . LEU A 1 148 ? -13.212 2.433 11.938 1.00 89.81 148 LEU A C 1
ATOM 1205 O O . LEU A 1 148 ? -14.389 2.448 12.282 1.00 89.81 148 LEU A O 1
ATOM 1209 N N . ASN A 1 149 ? -12.533 3.556 11.690 1.00 86.06 149 ASN A N 1
ATOM 1210 C CA . ASN A 1 149 ? -13.107 4.893 11.867 1.00 86.06 149 ASN A CA 1
ATOM 1211 C C . ASN A 1 149 ? -14.280 5.169 10.915 1.00 86.06 149 ASN A C 1
ATOM 1213 O O . ASN A 1 149 ? -15.152 5.972 11.232 1.00 86.06 149 ASN A O 1
ATOM 1217 N N . ARG A 1 150 ? -14.318 4.508 9.752 1.00 88.62 150 ARG A N 1
ATOM 1218 C CA . ARG A 1 150 ? -15.440 4.565 8.801 1.00 88.62 150 ARG A CA 1
ATOM 1219 C C . ARG A 1 150 ? -16.539 3.542 9.108 1.00 88.62 150 ARG A C 1
ATOM 1221 O O . ARG A 1 150 ? -17.484 3.426 8.335 1.00 88.62 150 ARG A O 1
ATOM 1228 N N . GLY A 1 151 ? -16.437 2.829 10.230 1.00 85.44 151 GLY A N 1
ATOM 1229 C CA . GLY A 1 151 ? -17.471 1.928 10.730 1.00 85.44 151 GLY A CA 1
ATOM 1230 C C . GLY A 1 151 ? -17.379 0.490 10.226 1.00 85.44 151 GLY A C 1
ATOM 1231 O O . GLY A 1 151 ? -18.329 -0.261 10.431 1.00 85.44 151 GLY A O 1
ATOM 1232 N N . MET A 1 152 ? -16.273 0.083 9.590 1.00 89.12 152 MET A N 1
ATOM 1233 C CA . MET A 1 152 ? -16.078 -1.325 9.230 1.00 89.12 152 MET A CA 1
ATOM 1234 C C . MET A 1 152 ? -15.980 -2.179 10.508 1.00 89.12 152 MET A C 1
ATOM 1236 O O . MET A 1 152 ? -15.161 -1.857 11.380 1.00 89.12 152 MET A O 1
ATOM 1240 N N . PRO A 1 153 ? -16.759 -3.270 10.634 1.00 90.50 153 PRO A N 1
ATOM 1241 C CA . PRO A 1 153 ? -16.684 -4.164 11.783 1.00 90.50 153 PRO A CA 1
ATOM 1242 C C . PRO A 1 153 ? -15.269 -4.700 12.010 1.00 90.50 153 PRO A C 1
ATOM 1244 O O . PRO A 1 153 ? -14.572 -5.099 11.076 1.00 90.50 153 PRO A O 1
ATOM 1247 N N . VAL A 1 154 ? -14.827 -4.758 13.269 1.00 90.00 154 VAL A N 1
ATOM 1248 C CA . VAL A 1 154 ? -13.451 -5.163 13.611 1.00 90.00 154 VAL A CA 1
ATOM 1249 C C . VAL A 1 154 ? -13.111 -6.585 13.146 1.00 90.00 154 VAL A C 1
ATOM 1251 O O . VAL A 1 154 ? -11.957 -6.877 12.831 1.00 90.00 154 VAL A O 1
ATOM 1254 N N . GLN A 1 155 ? -14.111 -7.462 13.063 1.00 90.69 155 GLN A N 1
ATOM 1255 C CA . GLN A 1 155 ? -13.996 -8.823 12.548 1.00 90.69 155 GLN A CA 1
ATOM 1256 C C . GLN A 1 155 ? -13.662 -8.821 11.049 1.00 90.69 155 GLN A C 1
ATOM 1258 O O . GLN A 1 155 ? -12.741 -9.522 10.630 1.00 90.69 155 GLN A O 1
ATOM 1263 N N . GLU A 1 156 ? -14.329 -7.973 10.263 1.00 91.62 156 GLU A N 1
ATOM 1264 C CA . GLU A 1 156 ? -14.038 -7.781 8.836 1.00 91.62 156 GLU A CA 1
ATOM 1265 C C . GLU A 1 156 ? -12.659 -7.141 8.642 1.00 91.62 156 GLU A C 1
ATOM 1267 O O . GLU A 1 156 ? -11.865 -7.595 7.813 1.00 91.62 156 GLU A O 1
ATOM 1272 N N . VAL A 1 157 ? -12.313 -6.159 9.488 1.00 92.12 157 VAL A N 1
ATOM 1273 C CA . VAL A 1 157 ? -10.974 -5.551 9.514 1.00 92.12 157 VAL A CA 1
ATOM 1274 C C . VAL A 1 157 ? -9.905 -6.629 9.761 1.00 92.12 157 VAL A C 1
ATOM 1276 O O . VAL A 1 157 ? -8.883 -6.690 9.078 1.00 92.12 157 VAL A O 1
ATOM 1279 N N . ALA A 1 158 ? -10.130 -7.529 10.719 1.00 91.12 158 ALA A N 1
ATOM 1280 C CA . ALA A 1 158 ? -9.210 -8.624 11.013 1.00 91.12 158 ALA A CA 1
ATOM 1281 C C . ALA A 1 158 ? -9.088 -9.622 9.852 1.00 91.12 158 ALA A C 1
ATOM 1283 O O . ALA A 1 158 ? -7.976 -10.075 9.559 1.00 91.12 158 ALA A O 1
ATOM 1284 N N . GLN A 1 159 ? -10.197 -9.925 9.174 1.00 89.50 159 GLN A N 1
ATOM 1285 C CA . GLN A 1 159 ? -10.226 -10.823 8.024 1.00 89.50 159 GLN A CA 1
ATOM 1286 C C . GLN A 1 159 ? -9.442 -10.253 6.837 1.00 89.50 159 GLN A C 1
ATOM 1288 O O . GLN A 1 159 ? -8.548 -10.938 6.337 1.00 89.50 159 GLN A O 1
ATOM 1293 N N . PHE A 1 160 ? -9.678 -8.998 6.430 1.00 85.81 160 PHE A N 1
ATOM 1294 C CA . PHE A 1 160 ? -8.953 -8.412 5.288 1.00 85.81 160 PHE A CA 1
ATOM 1295 C C . PHE A 1 160 ? -7.453 -8.231 5.587 1.00 85.81 160 PHE A C 1
ATOM 1297 O O . PHE A 1 160 ? -6.594 -8.444 4.724 1.00 85.81 160 PHE A O 1
ATOM 1304 N N . LEU A 1 161 ? -7.099 -7.935 6.843 1.00 90.25 161 LEU A N 1
ATOM 1305 C CA . LEU A 1 161 ? -5.706 -7.921 7.281 1.00 90.25 161 LEU A CA 1
ATOM 1306 C C . LEU A 1 161 ? -5.104 -9.341 7.299 1.00 90.25 161 LEU A C 1
ATOM 1308 O O . LEU A 1 161 ? -3.890 -9.501 7.150 1.00 90.25 161 LEU A O 1
ATOM 1312 N N . GLY A 1 162 ? -5.897 -10.395 7.470 1.00 88.00 162 GLY A N 1
ATOM 1313 C CA . GLY A 1 162 ? -5.387 -11.748 7.693 1.00 88.00 162 GLY A CA 1
ATOM 1314 C C . GLY A 1 162 ? -4.727 -11.872 9.067 1.00 88.00 162 GLY A C 1
ATOM 1315 O O . GLY A 1 162 ? -3.582 -12.330 9.183 1.00 88.00 162 GLY A O 1
ATOM 1316 N N . HIS A 1 163 ? -5.405 -11.366 10.098 1.00 88.75 163 HIS A N 1
ATOM 1317 C CA . HIS A 1 163 ? -5.045 -11.545 11.501 1.00 88.75 163 HIS A CA 1
ATOM 1318 C C . HIS A 1 163 ? -5.761 -12.771 12.065 1.00 88.75 163 HIS A C 1
ATOM 1320 O O . HIS A 1 163 ? -6.976 -12.881 11.983 1.00 88.75 163 HIS A O 1
ATOM 1326 N N . THR A 1 164 ? -5.005 -13.690 12.667 1.00 84.06 164 THR A N 1
ATOM 1327 C CA . THR A 1 164 ? -5.573 -14.885 13.314 1.00 84.06 164 THR A CA 1
ATOM 1328 C C . THR A 1 164 ? -6.181 -14.589 14.681 1.00 84.06 164 THR A C 1
ATOM 1330 O O . THR A 1 164 ? -7.035 -15.331 15.145 1.00 84.06 164 THR A O 1
ATOM 1333 N N . LYS A 1 165 ? -5.707 -13.525 15.331 1.00 84.56 165 LYS A N 1
ATOM 1334 C CA . LYS A 1 165 ? -6.090 -13.094 16.673 1.00 84.56 165 LYS A CA 1
ATOM 1335 C C . LYS A 1 165 ? -6.712 -11.710 16.587 1.00 84.56 165 LYS A C 1
ATOM 1337 O O . LYS A 1 165 ? -6.031 -10.779 16.137 1.00 84.56 165 LYS A O 1
ATOM 1342 N N . LEU A 1 166 ? -7.966 -11.571 17.016 1.00 85.00 166 LEU A N 1
ATOM 1343 C CA . LEU A 1 166 ? -8.702 -10.305 16.960 1.00 85.00 166 LEU A CA 1
ATOM 1344 C C . LEU A 1 166 ? -7.991 -9.212 17.769 1.00 85.00 166 LEU A C 1
ATOM 1346 O O . LEU A 1 166 ? -7.962 -8.055 17.355 1.00 85.00 166 LEU A O 1
ATOM 1350 N N . GLU A 1 167 ? -7.304 -9.585 18.851 1.00 82.44 167 GLU A N 1
ATOM 1351 C CA . GLU A 1 167 ? -6.508 -8.690 19.697 1.00 82.44 167 GLU A CA 1
ATOM 1352 C C . GLU A 1 167 ? -5.442 -7.934 18.892 1.00 82.44 167 GLU A C 1
ATOM 1354 O O . GLU A 1 167 ? -5.105 -6.796 19.208 1.00 82.44 167 GLU A O 1
ATOM 1359 N N . THR A 1 168 ? -4.938 -8.538 17.809 1.00 83.81 168 THR A N 1
ATOM 1360 C CA . THR A 1 168 ? -3.960 -7.898 16.914 1.00 83.81 168 THR A CA 1
ATOM 1361 C C . THR A 1 168 ? -4.590 -6.766 16.109 1.00 83.81 168 THR A C 1
ATOM 1363 O O . THR A 1 168 ? -3.905 -5.813 15.756 1.00 83.81 168 THR A O 1
ATOM 1366 N N . THR A 1 169 ? -5.885 -6.850 15.812 1.00 84.62 169 THR A N 1
ATOM 1367 C CA . THR A 1 169 ? -6.646 -5.786 15.144 1.00 84.62 169 THR A CA 1
ATOM 1368 C C . THR A 1 169 ? -7.118 -4.733 16.141 1.00 84.62 169 THR A C 1
ATOM 1370 O O . THR A 1 169 ? -7.103 -3.545 15.822 1.00 84.62 169 THR A O 1
ATOM 1373 N N . MET A 1 170 ? -7.442 -5.138 17.374 1.00 81.62 170 MET A N 1
ATOM 1374 C CA . MET A 1 170 ? -7.863 -4.227 18.446 1.00 81.62 170 MET A CA 1
ATOM 1375 C C . MET A 1 170 ? -6.818 -3.152 18.771 1.00 81.62 170 MET A C 1
ATOM 1377 O O . MET A 1 170 ? -7.186 -2.073 19.219 1.00 81.62 170 MET A O 1
ATOM 1381 N N . ILE A 1 171 ? -5.530 -3.370 18.467 1.00 81.38 171 ILE A N 1
ATOM 1382 C CA . ILE A 1 171 ? -4.486 -2.337 18.626 1.00 81.38 171 ILE A CA 1
ATOM 1383 C C . ILE A 1 171 ? -4.719 -1.085 17.760 1.00 81.38 171 ILE A C 1
ATOM 1385 O O . ILE A 1 171 ? -4.052 -0.071 17.970 1.00 81.38 171 ILE A O 1
ATOM 1389 N N . TYR A 1 172 ? -5.581 -1.176 16.741 1.00 78.44 172 TYR A N 1
ATOM 1390 C CA . TYR A 1 172 ? -5.960 -0.068 15.862 1.00 78.44 172 TYR A CA 1
ATOM 1391 C C . TYR A 1 172 ? -7.277 0.592 16.269 1.00 78.44 172 TYR A C 1
ATOM 1393 O O . TYR A 1 172 ? -7.628 1.620 15.693 1.00 78.44 172 TYR A O 1
ATOM 1401 N N . CYS A 1 173 ? -7.992 0.015 17.235 1.00 75.50 173 CYS A N 1
ATOM 1402 C CA . CYS A 1 173 ? -9.222 0.573 17.768 1.00 75.50 173 CYS A CA 1
ATOM 1403 C C . CYS A 1 173 ? -8.868 1.608 18.838 1.00 75.50 173 CYS A C 1
ATOM 1405 O O . CYS A 1 173 ? -8.349 1.267 19.900 1.00 75.50 173 CYS A O 1
ATOM 1407 N N . SER A 1 174 ? -9.162 2.876 18.573 1.00 68.50 174 SER A N 1
ATOM 1408 C CA . SER A 1 174 ? -9.302 3.882 19.622 1.00 68.50 174 SER A CA 1
ATOM 1409 C C . SER A 1 174 ? -10.786 4.052 19.902 1.00 68.50 174 SER A C 1
ATOM 1411 O O . SER A 1 174 ? -11.532 4.450 19.009 1.00 68.50 174 SER A O 1
ATOM 1413 N N . VAL A 1 175 ? -11.221 3.733 21.119 1.00 62.53 175 VAL A N 1
ATOM 1414 C CA . VAL A 1 175 ? -12.595 4.025 21.534 1.00 62.53 175 VAL A CA 1
ATOM 1415 C C . VAL A 1 175 ? -12.691 5.527 21.778 1.00 62.53 175 VAL A C 1
ATOM 1417 O O . VAL A 1 175 ? -12.149 6.034 22.758 1.00 62.53 175 VAL A O 1
ATOM 1420 N N . ASP A 1 176 ? -13.350 6.235 20.867 1.00 65.88 176 ASP A N 1
ATOM 1421 C CA . ASP A 1 176 ? -13.736 7.629 21.055 1.00 65.88 176 ASP A CA 1
ATOM 1422 C C . ASP A 1 176 ? -15.117 7.683 21.723 1.00 65.88 176 ASP A C 1
ATOM 1424 O O . ASP A 1 176 ? -16.079 7.089 21.232 1.00 65.88 176 ASP A O 1
ATOM 1428 N N . GLN A 1 177 ? -15.226 8.402 22.842 1.00 68.38 177 GLN A N 1
ATOM 1429 C CA . GLN A 1 177 ? -16.490 8.586 23.560 1.00 68.38 177 GLN A CA 1
ATOM 1430 C C . GLN A 1 177 ? -17.553 9.271 22.690 1.00 68.38 177 GLN A C 1
ATOM 1432 O O . GLN A 1 177 ? -18.741 8.980 22.838 1.00 68.38 177 GLN A O 1
ATOM 1437 N N . ALA A 1 178 ? -17.153 10.122 21.737 1.00 66.31 178 ALA A N 1
ATOM 1438 C CA . ALA A 1 178 ? -18.089 10.698 20.773 1.00 66.31 178 ALA A CA 1
ATOM 1439 C C . ALA A 1 178 ? -18.687 9.618 19.853 1.00 66.31 178 ALA A C 1
ATOM 1441 O O . ALA A 1 178 ? -19.900 9.598 19.634 1.00 66.31 178 ALA A O 1
ATOM 1442 N N . GLY A 1 179 ? -17.864 8.669 19.394 1.00 67.94 179 GLY A N 1
ATOM 1443 C CA . GLY A 1 179 ? -18.311 7.501 18.632 1.00 67.94 179 GLY A CA 1
ATOM 1444 C C . GLY A 1 179 ? -19.233 6.587 19.442 1.00 67.94 179 GLY A C 1
ATOM 1445 O O . GLY A 1 179 ? -20.279 6.174 18.945 1.00 67.94 179 GLY A O 1
ATOM 1446 N N . VAL A 1 180 ? -18.904 6.330 20.714 1.00 73.81 180 VAL A N 1
ATOM 1447 C CA . VAL A 1 180 ? -19.762 5.550 21.628 1.00 73.81 180 VAL A CA 1
ATOM 1448 C C . VAL A 1 180 ? -21.134 6.206 21.775 1.00 73.81 180 VAL A C 1
ATOM 1450 O O . VAL A 1 180 ? -22.150 5.530 21.629 1.00 73.81 180 VAL A O 1
ATOM 1453 N N . LYS A 1 181 ? -21.184 7.524 21.998 1.00 75.06 181 LYS A N 1
ATOM 1454 C CA . LYS A 1 181 ? -22.443 8.270 22.111 1.00 75.06 181 LYS A CA 1
ATOM 1455 C C . LYS A 1 181 ? -23.254 8.233 20.813 1.00 75.06 181 LYS A C 1
ATOM 1457 O O . LYS A 1 181 ? -24.454 7.973 20.867 1.00 75.06 181 LYS A O 1
ATOM 1462 N N . TYR A 1 182 ? -22.613 8.453 19.662 1.00 76.12 182 TYR A N 1
ATOM 1463 C CA . TYR A 1 182 ? -23.268 8.380 18.352 1.00 76.12 182 TYR A CA 1
ATOM 1464 C C . TYR A 1 182 ? -23.876 6.996 18.100 1.00 76.12 182 TYR A C 1
ATOM 1466 O O . TYR A 1 182 ? -25.039 6.890 17.718 1.00 76.12 182 TYR A O 1
ATOM 1474 N N . HIS A 1 183 ? -23.120 5.926 18.351 1.00 79.00 183 HIS A N 1
ATOM 1475 C CA . HIS A 1 183 ? -23.601 4.562 18.143 1.00 79.00 183 HIS A CA 1
ATOM 1476 C C . HIS A 1 183 ? -24.668 4.153 19.157 1.00 79.00 183 HIS A C 1
ATOM 1478 O O . HIS A 1 183 ? -25.630 3.497 18.770 1.00 79.00 183 HIS A O 1
ATOM 1484 N N . HIS A 1 184 ? -24.553 4.582 20.416 1.00 86.06 184 HIS A N 1
ATOM 1485 C CA . HIS A 1 184 ? -25.617 4.410 21.401 1.00 86.06 184 HIS A CA 1
ATOM 1486 C C . HIS A 1 184 ? -26.914 5.053 20.906 1.00 86.06 184 HIS A C 1
ATOM 1488 O O . HIS A 1 184 ? -27.952 4.408 20.913 1.00 86.06 184 HIS A O 1
ATOM 1494 N N . GLN A 1 185 ? -26.867 6.305 20.442 1.00 83.81 185 GLN A N 1
ATOM 1495 C CA . GLN A 1 185 ? -28.044 6.956 19.867 1.00 83.81 185 GLN A CA 1
ATOM 1496 C C . GLN A 1 185 ? -28.555 6.169 18.659 1.00 83.81 185 GLN A C 1
ATOM 1498 O O . GLN A 1 185 ? -29.691 5.736 18.671 1.00 83.81 185 GLN A O 1
ATOM 1503 N N . LYS A 1 186 ? -27.710 5.874 17.670 1.00 84.44 186 LYS A N 1
ATOM 1504 C CA . LYS A 1 186 ? -28.121 5.184 16.439 1.00 84.44 186 LYS A CA 1
ATOM 1505 C C . LYS A 1 186 ? -28.779 3.815 16.664 1.00 84.44 186 LYS A C 1
ATOM 1507 O O . LYS A 1 186 ? -29.687 3.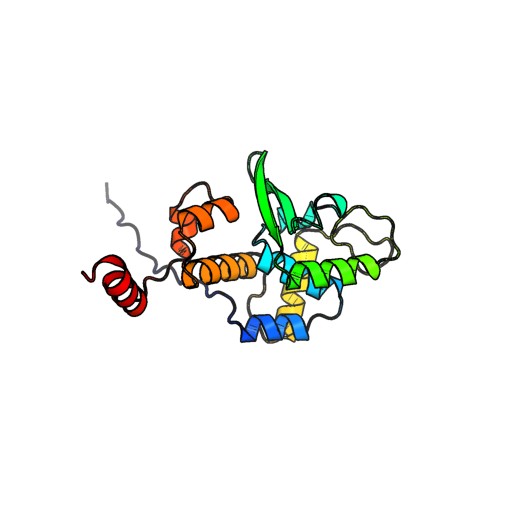469 15.916 1.00 84.44 186 LYS A O 1
ATOM 1512 N N . TYR A 1 187 ? -28.277 3.015 17.605 1.00 86.56 187 TYR A N 1
ATOM 1513 C CA . TYR A 1 187 ? -28.698 1.617 17.770 1.00 86.56 187 TYR A CA 1
ATOM 1514 C C . TYR A 1 187 ? -29.626 1.371 18.963 1.00 86.56 187 TYR A C 1
ATOM 1516 O O . TYR A 1 187 ? -30.266 0.325 19.004 1.00 86.56 187 TYR A O 1
ATOM 1524 N N . LEU A 1 188 ? -29.679 2.286 19.936 1.00 85.44 188 LEU A N 1
ATOM 1525 C CA . LEU A 1 188 ? -30.470 2.130 21.162 1.00 85.44 188 LEU A CA 1
ATOM 1526 C C . LEU A 1 188 ? -31.497 3.252 21.367 1.00 85.44 188 LEU A C 1
ATOM 1528 O O . LEU A 1 188 ? -32.245 3.189 22.341 1.00 85.44 188 LEU A O 1
ATOM 1532 N N . SER A 1 189 ? -31.561 4.277 20.504 1.00 66.56 189 SER A N 1
ATOM 1533 C CA . SER A 1 189 ? -32.710 5.189 20.528 1.00 66.56 189 SER A CA 1
ATOM 1534 C C . SER A 1 189 ? -33.937 4.473 19.966 1.00 66.56 189 SER A C 1
ATOM 1536 O O . SER A 1 189 ? -33.897 4.017 18.821 1.00 66.56 189 SER A O 1
ATOM 1538 N N . ALA A 1 190 ? -34.984 4.375 20.787 1.00 60.53 190 ALA A N 1
ATOM 1539 C CA . ALA A 1 190 ? -36.320 3.945 20.378 1.00 60.53 190 ALA A CA 1
ATOM 1540 C C . ALA A 1 190 ? -36.962 4.940 19.402 1.00 60.53 190 ALA A C 1
ATOM 1542 O O . ALA A 1 190 ? -36.683 6.156 19.542 1.00 60.53 190 ALA A O 1
#